Protein AF-A0A5N7BZC7-F1 (afdb_monomer_lite)

Structure (mmCIF, N/CA/C/O backbone):
data_AF-A0A5N7BZC7-F1
#
_entry.id   AF-A0A5N7BZC7-F1
#
loop_
_atom_site.group_PDB
_atom_site.id
_atom_site.type_symbol
_atom_site.label_atom_id
_atom_site.label_alt_id
_atom_site.label_comp_id
_atom_site.label_asym_id
_atom_site.label_entity_id
_atom_site.label_seq_id
_atom_site.pdbx_PDB_ins_code
_atom_site.Cartn_x
_atom_site.Cartn_y
_atom_site.Cartn_z
_atom_site.occupancy
_atom_site.B_iso_or_equiv
_atom_site.auth_seq_id
_atom_site.auth_comp_id
_atom_site.auth_asym_id
_atom_site.auth_atom_id
_atom_site.pdbx_PDB_model_num
ATOM 1 N N . MET A 1 1 ? -11.937 27.017 -5.210 1.00 30.53 1 MET A N 1
ATOM 2 C CA . MET A 1 1 ? -13.088 27.284 -4.321 1.00 30.53 1 MET A CA 1
ATOM 3 C C . MET A 1 1 ? -14.360 26.983 -5.106 1.00 30.53 1 MET A C 1
ATOM 5 O O . MET A 1 1 ? -14.677 27.743 -6.006 1.00 30.53 1 MET A O 1
ATOM 9 N N . THR A 1 2 ? -14.991 25.826 -4.881 1.00 17.77 2 THR A N 1
ATOM 10 C CA . THR A 1 2 ? -16.377 25.460 -5.257 1.00 17.77 2 THR A CA 1
ATOM 11 C C . THR A 1 2 ? -16.728 24.164 -4.512 1.00 17.77 2 THR A C 1
ATOM 13 O O . THR A 1 2 ? -15.849 23.365 -4.193 1.00 17.77 2 THR A O 1
ATOM 16 N N . THR A 1 3 ? -18.004 24.077 -4.163 1.00 19.64 3 THR A N 1
ATOM 17 C CA . THR A 1 3 ? -18.679 23.355 -3.080 1.00 19.64 3 THR A CA 1
ATOM 18 C C . THR A 1 3 ? -19.003 21.886 -3.404 1.00 19.64 3 THR A C 1
ATOM 20 O O . THR A 1 3 ? -18.883 21.448 -4.544 1.00 19.64 3 THR A O 1
ATOM 23 N N . MET A 1 4 ? -19.408 21.139 -2.367 1.00 23.67 4 MET A N 1
ATOM 24 C CA . MET A 1 4 ? -19.833 19.731 -2.369 1.00 23.67 4 MET A CA 1
ATOM 25 C C . MET A 1 4 ? -20.857 19.362 -3.454 1.00 23.67 4 MET A C 1
ATOM 27 O O . MET A 1 4 ? -21.767 20.138 -3.734 1.00 23.67 4 MET A O 1
ATOM 31 N N . VAL A 1 5 ? -20.779 18.118 -3.942 1.00 20.80 5 VAL A N 1
ATOM 32 C CA . VAL A 1 5 ? -21.917 17.408 -4.544 1.00 20.80 5 VAL A CA 1
ATOM 33 C C . VAL A 1 5 ? -22.108 16.094 -3.795 1.00 20.80 5 VAL A C 1
ATOM 35 O O . VAL A 1 5 ? -21.284 15.181 -3.857 1.00 20.80 5 VAL A O 1
ATOM 38 N N . GLU A 1 6 ? -23.206 16.047 -3.054 1.00 27.16 6 GLU A N 1
ATOM 39 C CA . GLU A 1 6 ? -23.851 14.841 -2.560 1.00 27.16 6 GLU A CA 1
ATOM 40 C C . GLU A 1 6 ? -24.383 14.089 -3.792 1.00 27.16 6 GLU A C 1
ATOM 42 O O . GLU A 1 6 ? -25.266 14.587 -4.486 1.00 27.16 6 GLU A O 1
ATOM 47 N N . SER A 1 7 ? -23.803 12.938 -4.147 1.00 26.44 7 SER A N 1
ATOM 48 C CA . SER A 1 7 ? -24.365 12.102 -5.213 1.00 26.44 7 SER A CA 1
ATOM 49 C C . SER A 1 7 ? -25.261 11.043 -4.584 1.00 26.44 7 SER A C 1
ATOM 51 O O . SER A 1 7 ? -24.768 10.053 -4.042 1.00 26.44 7 SER A O 1
ATOM 53 N N . GLU A 1 8 ? -26.554 11.346 -4.625 1.00 23.47 8 GLU A N 1
ATOM 54 C CA . GLU A 1 8 ? -27.724 10.470 -4.634 1.00 23.47 8 GLU A CA 1
ATOM 55 C C . GLU A 1 8 ? -27.508 9.001 -4.241 1.00 23.47 8 GLU A C 1
ATOM 57 O O . GLU A 1 8 ? -26.792 8.225 -4.880 1.00 23.47 8 GLU A O 1
ATOM 62 N N . VAL A 1 9 ? -28.255 8.607 -3.208 1.00 29.66 9 VAL A N 1
ATOM 63 C CA . VAL A 1 9 ? -28.619 7.225 -2.903 1.00 29.66 9 VAL A CA 1
ATOM 64 C C . VAL A 1 9 ? -29.159 6.585 -4.181 1.00 29.66 9 VAL A C 1
ATOM 66 O O . VAL A 1 9 ? -30.304 6.814 -4.567 1.00 29.66 9 VAL A O 1
ATOM 69 N N . LEU A 1 10 ? -28.329 5.778 -4.844 1.00 28.28 10 LEU A N 1
ATOM 70 C CA . LEU A 1 10 ? -28.773 4.915 -5.929 1.00 28.28 10 LEU A CA 1
ATOM 71 C C . LEU A 1 10 ? -29.717 3.879 -5.322 1.00 28.28 10 LEU A C 1
ATOM 73 O O . LEU A 1 10 ? -29.316 2.927 -4.648 1.00 28.28 10 LEU A O 1
ATOM 77 N N . THR A 1 11 ? -30.995 4.165 -5.522 1.00 27.17 11 THR A N 1
ATOM 78 C CA . THR A 1 11 ? -32.140 3.346 -5.182 1.00 27.17 11 THR A CA 1
ATOM 79 C C . THR A 1 11 ? -31.997 1.946 -5.781 1.00 27.17 11 THR A C 1
ATOM 81 O O . THR A 1 11 ? -31.426 1.719 -6.846 1.00 27.17 11 THR A O 1
ATOM 84 N N . SER A 1 12 ? -32.481 0.993 -4.995 1.00 39.34 12 SER A N 1
ATOM 85 C CA . SER A 1 12 ? -32.479 -0.459 -5.172 1.00 39.34 12 SER A CA 1
ATOM 86 C C . SER A 1 12 ? -32.689 -0.995 -6.599 1.00 39.34 12 SER A C 1
ATOM 88 O O . SER A 1 12 ? -33.591 -0.521 -7.287 1.00 39.34 12 SER A O 1
ATOM 90 N N . LEU A 1 13 ? -31.976 -2.097 -6.924 1.00 28.52 13 LEU A N 1
ATOM 91 C CA . LEU A 1 13 ? -32.433 -3.398 -7.504 1.00 28.52 13 LEU A CA 1
ATOM 92 C C . LEU A 1 13 ? -31.409 -4.000 -8.511 1.00 28.52 13 LEU A C 1
ATOM 94 O O . LEU A 1 13 ? -30.632 -3.246 -9.093 1.00 28.52 13 LEU A O 1
ATOM 98 N N . PRO A 1 14 ? -31.414 -5.322 -8.829 1.00 32.00 14 PRO A N 1
ATOM 99 C CA . PRO A 1 14 ? -32.006 -6.479 -8.152 1.00 32.00 14 PRO A CA 1
ATOM 100 C C . PRO A 1 14 ? -30.949 -7.491 -7.645 1.00 32.00 14 PRO A C 1
ATOM 102 O O . PRO A 1 14 ? -29.885 -7.693 -8.235 1.00 32.00 14 PRO A O 1
ATOM 105 N N . THR A 1 15 ? -31.287 -8.193 -6.564 1.00 39.09 15 THR A N 1
ATOM 106 C CA . THR A 1 15 ? -30.510 -9.293 -5.978 1.00 39.09 15 THR A CA 1
ATOM 107 C C . THR A 1 15 ? -30.490 -10.499 -6.922 1.00 39.09 15 THR A C 1
ATOM 109 O O . THR A 1 15 ? -31.407 -11.317 -6.913 1.00 39.09 15 THR A O 1
ATOM 112 N N . LYS A 1 16 ? -29.440 -10.657 -7.736 1.00 35.09 16 LYS A N 1
ATOM 113 C CA . LYS A 1 16 ? -29.107 -11.984 -8.272 1.00 35.09 16 LYS A CA 1
ATOM 114 C C . LYS A 1 16 ? -28.361 -12.748 -7.184 1.00 35.09 16 LYS A C 1
ATOM 116 O O . LYS A 1 16 ? -27.285 -12.326 -6.765 1.00 35.09 16 LYS A O 1
ATOM 121 N N . GLN A 1 17 ? -28.977 -13.831 -6.712 1.00 33.56 17 GLN A N 1
ATOM 122 C CA . GLN A 1 17 ? -28.396 -14.784 -5.767 1.00 33.56 17 GLN A CA 1
ATOM 123 C C . GLN A 1 17 ? -26.959 -15.124 -6.186 1.00 33.56 17 GLN A C 1
ATOM 125 O O . GLN A 1 17 ? -26.721 -15.585 -7.303 1.00 33.56 17 GLN A O 1
ATOM 130 N N . GLN A 1 18 ? -26.003 -14.855 -5.295 1.00 37.53 18 GLN A N 1
ATOM 131 C CA . GLN A 1 18 ? -24.636 -15.340 -5.447 1.00 37.53 18 GLN A CA 1
ATOM 132 C C . GLN A 1 18 ? -24.653 -16.872 -5.303 1.00 37.53 18 GLN A C 1
ATOM 134 O O . GLN A 1 18 ? -25.291 -17.370 -4.374 1.00 37.53 18 GLN A O 1
ATOM 139 N N . PRO A 1 19 ? -23.998 -17.637 -6.193 1.00 37.38 19 PRO A N 1
ATOM 140 C CA . PRO A 1 19 ? -23.902 -19.082 -6.033 1.00 37.38 19 PRO A CA 1
ATOM 141 C C . PRO A 1 19 ? -23.129 -19.425 -4.750 1.00 37.38 19 PRO A C 1
ATOM 143 O O . PRO A 1 19 ? -22.147 -18.763 -4.416 1.00 37.38 19 PRO A O 1
ATOM 146 N N . ASN A 1 20 ? -23.608 -20.454 -4.044 1.00 41.44 20 ASN A N 1
ATOM 147 C CA . ASN A 1 20 ? -23.087 -20.957 -2.770 1.00 41.44 20 ASN A CA 1
ATOM 148 C C . ASN A 1 20 ? -21.547 -21.013 -2.739 1.00 41.44 20 ASN A C 1
ATOM 150 O O . ASN A 1 20 ? -20.925 -21.744 -3.511 1.00 41.44 20 ASN A O 1
ATOM 154 N N . LEU A 1 21 ? -20.950 -20.245 -1.824 1.00 40.06 21 LEU A N 1
ATOM 155 C CA . LEU A 1 21 ? -19.507 -20.188 -1.588 1.00 40.06 21 LEU A CA 1
ATOM 156 C C . LEU A 1 21 ? -19.026 -21.471 -0.869 1.00 40.06 21 LEU A C 1
ATOM 158 O O . LEU A 1 21 ? -19.678 -21.901 0.087 1.00 40.06 21 LEU A O 1
ATOM 162 N N . PRO A 1 22 ? -17.896 -22.084 -1.273 1.00 37.09 22 PRO A N 1
ATOM 163 C CA . PRO A 1 22 ? -17.256 -23.163 -0.517 1.00 37.09 22 PRO A CA 1
ATOM 164 C C . PRO A 1 22 ? -16.792 -22.678 0.865 1.00 37.09 22 PRO A C 1
ATOM 166 O O . PRO A 1 22 ? -16.311 -21.554 0.994 1.00 37.09 22 PRO A O 1
ATOM 169 N N . LYS A 1 23 ? -16.905 -23.533 1.889 1.00 42.91 23 LYS A N 1
ATOM 170 C CA . LYS A 1 23 ? -16.640 -23.185 3.299 1.00 42.91 23 LYS A CA 1
ATOM 171 C C . LYS A 1 23 ? -15.163 -22.914 3.641 1.00 42.91 23 LYS A C 1
ATOM 173 O O . LYS A 1 23 ? -14.907 -22.325 4.685 1.00 42.91 23 LYS A O 1
ATOM 178 N N . ASP A 1 24 ? -14.222 -23.260 2.760 1.00 39.53 24 ASP A N 1
ATOM 179 C CA . ASP A 1 24 ? -12.797 -23.372 3.120 1.00 39.53 24 ASP A CA 1
ATOM 180 C C . ASP A 1 24 ? -11.883 -22.270 2.532 1.00 39.53 24 ASP A C 1
ATOM 182 O O . ASP A 1 24 ? -10.661 -22.397 2.562 1.00 39.53 24 ASP A O 1
ATOM 186 N N . ASP A 1 25 ? -12.435 -21.161 2.019 1.00 40.84 25 ASP A N 1
ATOM 187 C CA . ASP A 1 25 ? -11.648 -19.996 1.558 1.00 40.84 25 ASP A CA 1
ATOM 188 C C . ASP A 1 25 ? -12.235 -18.671 2.080 1.00 40.84 25 ASP A C 1
ATOM 190 O O . ASP A 1 25 ? -12.900 -17.915 1.367 1.00 40.84 25 ASP A O 1
ATOM 194 N N . ILE A 1 26 ? -11.993 -18.392 3.366 1.00 43.25 26 ILE A N 1
ATOM 195 C CA . ILE A 1 26 ? -12.501 -17.204 4.078 1.00 43.25 26 ILE A CA 1
ATOM 196 C C . ILE A 1 26 ? -11.779 -15.892 3.714 1.00 43.25 26 ILE A C 1
ATOM 198 O O . ILE A 1 26 ? -12.207 -14.816 4.132 1.00 43.25 26 ILE A O 1
ATOM 202 N N . TYR A 1 27 ? -10.719 -15.939 2.895 1.00 38.41 27 TYR A N 1
ATOM 203 C CA . TYR A 1 27 ? -9.961 -14.740 2.509 1.00 38.41 27 TYR A CA 1
ATOM 204 C C . TYR A 1 27 ? -10.369 -14.149 1.159 1.00 38.41 27 TYR A C 1
ATOM 206 O O . TYR A 1 27 ? -9.940 -13.041 0.833 1.00 38.41 27 TYR A O 1
ATOM 214 N N . GLY A 1 28 ? -11.309 -14.793 0.463 1.00 34.72 28 GLY A N 1
ATOM 215 C CA . GLY A 1 28 ? -12.055 -14.210 -0.642 1.00 34.72 28 GLY A CA 1
ATOM 216 C C . GLY A 1 28 ? -11.259 -14.179 -1.938 1.00 34.72 28 GLY A C 1
ATOM 217 O O . GLY A 1 28 ? -10.486 -13.258 -2.199 1.00 34.72 28 GLY A O 1
ATOM 218 N N . LYS A 1 29 ? -11.543 -15.128 -2.833 1.00 35.53 29 LYS A N 1
ATOM 219 C CA . LYS A 1 29 ? -11.294 -14.914 -4.259 1.00 35.53 29 LYS A CA 1
ATOM 220 C C . LYS A 1 29 ? -12.119 -13.711 -4.711 1.00 35.53 29 LYS A C 1
ATOM 222 O O . LYS A 1 29 ? -13.310 -13.820 -4.986 1.00 35.53 29 LYS A O 1
ATOM 227 N N . TYR A 1 30 ? -11.474 -12.554 -4.819 1.00 35.25 30 TYR A N 1
ATOM 228 C CA . TYR A 1 30 ? -11.962 -11.490 -5.681 1.00 35.25 30 TYR A CA 1
ATOM 229 C C . TYR A 1 30 ? -11.970 -12.045 -7.115 1.00 35.25 30 TYR A C 1
ATOM 231 O O . TYR A 1 30 ? -10.933 -12.477 -7.629 1.00 35.25 30 TYR A O 1
ATOM 239 N N . TYR A 1 31 ? -13.146 -12.099 -7.741 1.00 35.34 31 TYR A N 1
ATOM 240 C CA . TYR A 1 31 ? -13.310 -12.456 -9.149 1.00 35.34 31 TYR A CA 1
ATOM 241 C C . TYR A 1 31 ? -13.370 -11.158 -9.967 1.00 35.34 31 TYR A C 1
ATOM 243 O O . TYR A 1 31 ? -14.460 -10.606 -10.132 1.00 35.34 31 TYR A O 1
ATOM 251 N N . PRO A 1 32 ? -12.245 -10.617 -10.474 1.00 42.34 32 PRO A N 1
ATOM 252 C CA . PRO A 1 32 ? -12.329 -9.561 -11.461 1.00 42.34 32 PRO A CA 1
ATOM 253 C C . PRO A 1 32 ? -12.863 -10.164 -12.753 1.00 42.34 32 PRO A C 1
ATOM 255 O O . PRO A 1 32 ? -12.312 -11.098 -13.334 1.00 42.34 32 PRO A O 1
ATOM 258 N N . THR A 1 33 ? -13.965 -9.600 -13.193 1.00 42.62 33 THR A N 1
ATOM 259 C CA . T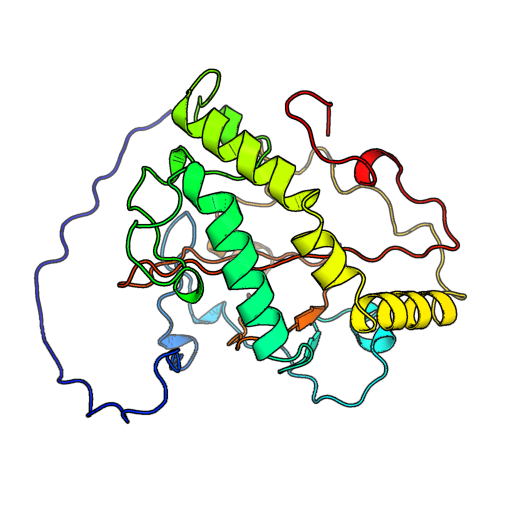HR A 1 33 ? -14.466 -9.718 -14.546 1.00 42.62 33 THR A CA 1
ATOM 260 C C . THR A 1 33 ? -13.493 -9.010 -15.518 1.00 42.62 33 THR A C 1
ATOM 262 O O . THR A 1 33 ? -12.624 -8.236 -15.101 1.00 42.62 33 THR A O 1
ATOM 265 N N . HIS A 1 34 ? -13.600 -9.304 -16.821 1.00 51.44 34 HIS A N 1
ATOM 266 C CA . HIS A 1 34 ? -12.886 -8.621 -17.920 1.00 51.44 34 HIS A CA 1
ATOM 267 C C . HIS A 1 34 ? -12.795 -7.091 -17.682 1.00 51.44 34 HIS A C 1
ATOM 269 O O . HIS A 1 34 ? -13.759 -6.564 -17.139 1.00 51.44 34 HIS A O 1
ATOM 275 N N . P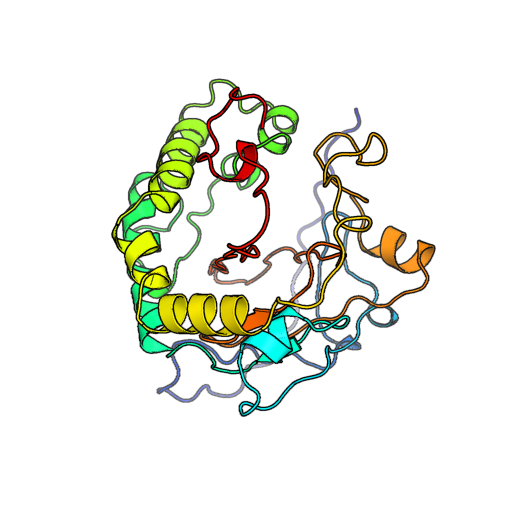RO A 1 35 ? -11.743 -6.343 -18.093 1.00 52.84 35 PRO A N 1
ATOM 276 C CA . PRO A 1 35 ? -11.609 -4.897 -17.815 1.00 52.84 35 PRO A CA 1
ATOM 277 C C . PRO A 1 35 ? -12.882 -4.060 -18.047 1.00 52.84 35 PRO A C 1
ATOM 279 O O . PRO A 1 35 ? -13.227 -3.211 -17.235 1.00 52.84 35 PRO A O 1
ATOM 282 N N . LYS A 1 36 ? -13.658 -4.399 -19.088 1.00 54.97 36 LYS A N 1
ATOM 283 C CA . LYS A 1 36 ? -15.001 -3.850 -19.404 1.00 54.97 36 LYS A CA 1
ATOM 284 C C . LYS A 1 36 ? -16.056 -3.951 -18.296 1.00 54.97 36 LYS A C 1
ATOM 286 O O . LYS A 1 36 ? -17.029 -3.212 -18.297 1.00 54.97 36 LYS A O 1
ATOM 291 N N . ASN A 1 37 ? -15.869 -4.870 -17.368 1.00 57.75 37 ASN A N 1
ATOM 292 C CA . ASN A 1 37 ? -16.795 -5.205 -16.300 1.00 57.75 37 ASN A CA 1
ATOM 293 C C . ASN A 1 37 ? -16.240 -4.789 -14.922 1.00 57.75 37 ASN A C 1
ATOM 295 O O . ASN A 1 37 ? -16.894 -5.033 -13.904 1.00 57.75 37 ASN A O 1
ATOM 299 N N . GLN A 1 38 ? -15.039 -4.199 -14.875 1.00 62.75 38 GLN A N 1
ATOM 300 C CA . GLN A 1 38 ? -14.440 -3.689 -13.648 1.00 62.75 38 GLN A CA 1
ATOM 301 C C . GLN A 1 38 ? -15.006 -2.303 -13.335 1.00 62.75 38 GLN A C 1
ATOM 303 O O . GLN A 1 38 ? -15.067 -1.424 -14.189 1.00 62.75 38 GLN A O 1
ATOM 308 N N . ARG A 1 39 ? -15.411 -2.094 -12.080 1.00 71.12 39 ARG A N 1
ATOM 309 C CA . ARG A 1 39 ? -15.906 -0.803 -11.582 1.00 71.12 39 ARG A CA 1
ATOM 310 C C . ARG A 1 39 ? -14.771 -0.045 -10.900 1.00 71.12 39 ARG A C 1
ATOM 312 O O . ARG A 1 39 ? -14.789 0.141 -9.685 1.00 71.12 39 ARG A O 1
ATOM 319 N N . LEU A 1 40 ? -13.746 0.311 -11.670 1.00 76.25 40 LEU A N 1
ATOM 320 C CA . LEU A 1 40 ? -12.624 1.099 -11.164 1.00 76.25 40 LEU A CA 1
ATOM 321 C C . LEU A 1 40 ? -13.022 2.573 -11.105 1.00 76.25 40 LEU A C 1
ATOM 323 O O . LEU A 1 40 ? -13.685 3.088 -12.005 1.00 76.25 40 LEU A O 1
ATOM 327 N N . VAL A 1 41 ? -12.625 3.246 -10.029 1.00 74.94 41 VAL A N 1
ATOM 328 C CA . VAL A 1 41 ? -13.000 4.636 -9.758 1.00 74.94 41 VAL A CA 1
ATOM 329 C C . VAL A 1 41 ? -11.752 5.411 -9.345 1.00 74.94 41 VAL A C 1
ATOM 331 O O . VAL A 1 41 ? -11.028 4.993 -8.437 1.00 74.94 41 VAL A O 1
ATOM 334 N N . SER A 1 42 ? -11.510 6.535 -10.015 1.00 73.81 42 SER A N 1
ATOM 335 C CA . SER A 1 42 ? -10.476 7.515 -9.691 1.00 73.81 42 SER A CA 1
ATOM 336 C C . SER A 1 42 ? -11.012 8.571 -8.715 1.00 73.81 42 SER A C 1
ATOM 338 O O . SER A 1 42 ? -12.119 8.473 -8.168 1.00 73.81 42 SER A O 1
ATOM 340 N N . ASN A 1 43 ? -10.235 9.626 -8.480 1.00 68.38 43 ASN A N 1
ATOM 341 C CA . ASN A 1 43 ? -10.725 10.762 -7.712 1.00 68.38 43 ASN A CA 1
ATOM 342 C C . ASN A 1 43 ? -11.907 11.480 -8.377 1.00 68.38 43 ASN A C 1
ATOM 344 O O . ASN A 1 43 ? -12.794 11.913 -7.642 1.00 68.38 43 ASN A O 1
ATOM 348 N N . PHE A 1 44 ? -11.977 11.473 -9.711 1.00 68.50 44 PHE A N 1
ATOM 349 C CA . PHE A 1 44 ? -12.925 12.251 -10.519 1.00 68.50 44 PHE A CA 1
ATOM 350 C C . PHE A 1 44 ? -14.050 11.421 -11.144 1.00 68.50 44 PHE A C 1
ATOM 352 O O . PHE A 1 44 ? -14.933 11.977 -11.786 1.00 68.50 44 PHE A O 1
ATOM 359 N N . GLY A 1 45 ? -14.073 10.106 -10.917 1.00 69.06 45 GLY A N 1
ATOM 360 C CA . GLY A 1 45 ? -15.185 9.261 -11.345 1.00 69.06 45 GLY A CA 1
ATOM 361 C C . GLY A 1 45 ? -14.750 7.884 -11.834 1.00 69.06 45 GLY A C 1
ATOM 362 O O . GLY A 1 45 ? -13.618 7.463 -11.585 1.00 69.06 45 GLY A O 1
ATOM 363 N N . PRO A 1 46 ? -15.659 7.136 -12.477 1.00 76.00 46 PRO A N 1
ATOM 364 C CA . PRO A 1 46 ? -15.340 5.852 -13.087 1.00 76.00 46 PRO A CA 1
ATOM 365 C C . PRO A 1 46 ? -14.231 5.978 -14.138 1.00 76.00 46 PRO A C 1
ATOM 367 O O . PRO A 1 46 ? -14.175 6.955 -14.881 1.00 76.00 46 PRO A O 1
ATOM 370 N N . THR A 1 47 ? -13.362 4.974 -14.233 1.00 77.62 47 THR A N 1
ATOM 371 C CA . THR A 1 47 ? -12.383 4.895 -15.327 1.00 77.62 47 THR A CA 1
ATOM 372 C C . THR A 1 47 ? -13.047 4.469 -16.636 1.00 77.62 47 THR A C 1
ATOM 374 O O . THR A 1 47 ? -14.046 3.751 -16.611 1.00 77.62 47 THR A O 1
ATOM 377 N N . ILE A 1 48 ? -12.431 4.791 -17.776 1.00 80.69 48 ILE A N 1
ATOM 378 C CA . ILE A 1 48 ? -12.867 4.312 -19.095 1.00 80.69 48 ILE A CA 1
ATOM 379 C C . ILE A 1 48 ? -12.283 2.911 -19.350 1.00 80.69 48 ILE A C 1
ATOM 381 O O . ILE A 1 48 ? -11.056 2.783 -19.404 1.00 80.69 48 ILE A O 1
ATOM 385 N N . PRO A 1 49 ? -13.097 1.853 -19.534 1.00 79.75 49 PRO A N 1
ATOM 386 C CA . PRO A 1 49 ? -12.576 0.494 -19.678 1.00 79.75 49 PRO A CA 1
ATOM 387 C C . PRO A 1 49 ? -11.639 0.284 -20.871 1.00 79.75 49 PRO A C 1
ATOM 389 O O . PRO A 1 49 ? -10.723 -0.531 -20.806 1.00 79.75 49 PRO A O 1
ATOM 392 N N . GLU A 1 50 ? -11.827 1.032 -21.957 1.00 82.38 50 GLU A N 1
ATOM 393 C CA . GLU A 1 50 ? -10.978 0.990 -23.153 1.00 82.38 50 GLU A CA 1
ATOM 394 C C . GLU A 1 50 ? -9.553 1.491 -22.873 1.00 82.38 50 GLU A C 1
ATOM 396 O O . GLU A 1 50 ? -8.605 1.087 -23.555 1.00 82.38 50 GLU A O 1
ATOM 401 N N . GLN A 1 51 ? -9.394 2.327 -21.842 1.00 80.81 51 GLN A N 1
ATOM 402 C CA . GLN A 1 51 ? -8.105 2.807 -21.354 1.00 80.81 51 GLN A CA 1
ATOM 403 C C . GLN A 1 51 ? -7.461 1.862 -20.340 1.00 80.81 51 GLN A C 1
ATOM 405 O O . GLN A 1 51 ? -6.414 2.197 -19.796 1.00 80.81 51 GLN A O 1
ATOM 410 N N . VAL A 1 52 ? -8.052 0.695 -20.080 1.00 81.44 52 VAL A N 1
ATOM 411 C CA . VAL A 1 52 ? -7.515 -0.295 -19.147 1.00 81.44 52 VAL A CA 1
ATOM 412 C C . VAL A 1 52 ? -6.998 -1.509 -19.917 1.00 81.44 52 VAL A C 1
ATOM 414 O O . VAL A 1 52 ? -7.664 -2.060 -20.796 1.00 81.44 52 VAL A O 1
ATOM 417 N N . GLY A 1 53 ? -5.778 -1.920 -19.595 1.00 77.00 53 GLY A N 1
ATOM 418 C CA . GLY A 1 53 ? -5.131 -3.137 -20.072 1.00 77.00 53 GLY A CA 1
ATOM 419 C C . GLY A 1 53 ? -4.679 -4.018 -18.910 1.00 77.00 53 GLY A C 1
ATOM 420 O O . GLY A 1 53 ? -4.824 -3.658 -17.742 1.00 77.00 53 GLY A O 1
ATOM 421 N N . LEU A 1 54 ? -4.117 -5.178 -19.233 1.00 73.31 54 LEU A N 1
ATOM 422 C CA . LEU A 1 54 ? -3.484 -6.065 -18.260 1.00 73.31 54 LEU A CA 1
ATOM 423 C C . LEU A 1 54 ? -1.962 -5.966 -18.419 1.00 73.31 54 LEU A C 1
ATOM 425 O O . LEU A 1 54 ? -1.498 -5.872 -19.557 1.00 73.31 54 LEU A O 1
ATOM 429 N N . PRO A 1 55 ? -1.186 -5.965 -17.323 1.00 71.12 55 PRO A N 1
ATOM 430 C CA . PRO A 1 55 ? 0.263 -6.027 -17.412 1.00 71.12 55 PRO A CA 1
ATOM 431 C C . PRO A 1 55 ? 0.710 -7.393 -17.937 1.00 71.12 55 PRO A C 1
ATOM 433 O O . PRO A 1 55 ? 0.013 -8.401 -17.772 1.00 71.12 55 PRO A O 1
ATOM 436 N N . THR A 1 56 ? 1.902 -7.425 -18.525 1.00 66.12 56 THR A N 1
ATOM 437 C CA . THR A 1 56 ? 2.595 -8.677 -18.823 1.00 66.12 56 THR A CA 1
ATOM 438 C C . THR A 1 56 ? 2.840 -9.413 -17.506 1.00 66.12 56 THR A C 1
ATOM 440 O O . THR A 1 56 ? 3.337 -8.838 -16.536 1.00 66.12 56 THR A O 1
ATOM 443 N N . THR A 1 57 ? 2.419 -10.673 -17.443 1.00 63.28 57 THR A N 1
ATOM 444 C CA . THR A 1 57 ? 2.692 -11.536 -16.290 1.00 63.28 57 THR A CA 1
ATOM 445 C C . THR A 1 57 ? 3.988 -12.271 -16.560 1.00 63.28 57 THR A C 1
ATOM 447 O O . THR A 1 57 ? 4.107 -12.940 -17.584 1.00 63.28 57 THR A O 1
ATOM 450 N N . ASP A 1 58 ? 4.950 -12.143 -15.651 1.00 61.19 58 ASP A N 1
ATOM 451 C CA . ASP A 1 58 ? 6.151 -12.963 -15.703 1.00 61.19 58 ASP A CA 1
ATOM 452 C C . ASP A 1 58 ? 5.983 -14.142 -14.757 1.00 61.19 58 ASP A C 1
ATOM 454 O O . ASP A 1 58 ? 5.635 -13.998 -13.580 1.00 61.19 58 ASP A O 1
ATOM 458 N N . PHE A 1 59 ? 6.212 -15.336 -15.292 1.00 54.28 59 PHE A N 1
ATOM 459 C CA . PHE A 1 59 ? 6.222 -16.549 -14.496 1.00 54.28 59 PHE A CA 1
ATOM 460 C C . PHE A 1 59 ? 7.510 -16.600 -13.669 1.00 54.28 59 PHE A C 1
ATOM 462 O O . PHE A 1 59 ? 8.582 -16.209 -14.134 1.00 54.28 59 PHE A O 1
ATOM 469 N N . GLN A 1 60 ? 7.384 -17.064 -12.423 1.00 57.06 60 GLN A N 1
ATOM 470 C CA . GLN A 1 60 ? 8.504 -17.254 -11.502 1.00 57.06 60 GLN A CA 1
ATOM 471 C C . GLN A 1 60 ? 9.641 -18.032 -12.191 1.00 57.06 60 GLN A C 1
ATOM 473 O O . GLN A 1 60 ? 9.385 -19.039 -12.849 1.00 57.06 60 GLN A O 1
ATOM 478 N N . GLY A 1 61 ? 10.892 -17.588 -12.027 1.00 57.44 61 GLY A N 1
ATOM 479 C CA . GLY A 1 61 ? 12.062 -18.331 -12.520 1.00 57.44 61 GLY A CA 1
ATOM 480 C C . GLY A 1 61 ? 13.245 -17.488 -12.996 1.00 57.44 61 GLY A C 1
ATOM 481 O O . GLY A 1 61 ? 14.353 -18.009 -13.092 1.00 57.44 61 GLY A O 1
ATOM 482 N N . HIS A 1 62 ? 13.062 -16.191 -13.260 1.00 60.25 62 HIS A N 1
ATOM 483 C CA . HIS A 1 62 ? 14.195 -15.293 -13.502 1.00 60.25 62 HIS A CA 1
ATOM 484 C C . HIS A 1 62 ? 14.821 -14.815 -12.179 1.00 60.25 62 HIS A C 1
ATOM 486 O O . HIS A 1 62 ? 14.081 -14.635 -11.207 1.00 60.25 62 HIS A O 1
ATOM 492 N N . PRO A 1 63 ? 16.148 -14.565 -12.140 1.00 65.88 63 PRO A N 1
ATOM 493 C CA . PRO A 1 63 ? 16.801 -13.883 -11.020 1.00 65.88 63 PRO A CA 1
ATOM 494 C C . PRO A 1 63 ? 16.103 -12.562 -10.696 1.00 65.88 63 PRO A C 1
ATOM 496 O O . PRO A 1 63 ? 15.703 -11.841 -11.617 1.00 65.88 63 PRO A O 1
ATOM 499 N N . ILE A 1 64 ? 15.984 -12.210 -9.414 1.00 64.56 64 ILE A N 1
ATOM 500 C CA . ILE A 1 64 ? 15.133 -11.100 -8.977 1.00 64.56 64 ILE A CA 1
ATOM 501 C C . ILE A 1 64 ? 15.596 -9.759 -9.562 1.00 64.56 64 ILE A C 1
ATOM 503 O O . ILE A 1 64 ? 14.788 -8.919 -9.965 1.00 64.56 64 ILE A O 1
ATOM 507 N N . GLY A 1 65 ? 16.915 -9.608 -9.725 1.00 61.59 65 GLY A N 1
ATOM 508 C CA . GLY A 1 65 ? 17.531 -8.421 -10.314 1.00 61.59 65 GLY A CA 1
ATOM 509 C C . GLY A 1 65 ? 17.125 -8.168 -11.769 1.00 61.59 65 GLY A C 1
ATOM 510 O O . GLY A 1 65 ? 17.138 -7.022 -12.215 1.00 61.59 65 GLY A O 1
ATOM 511 N N . ASN A 1 66 ? 16.701 -9.197 -12.512 1.00 65.00 66 ASN A N 1
ATOM 512 C CA . ASN A 1 66 ? 16.171 -9.005 -13.863 1.00 65.00 66 ASN A CA 1
ATOM 513 C C . ASN A 1 66 ? 14.792 -8.337 -13.850 1.00 65.00 66 ASN A C 1
ATOM 515 O O . ASN A 1 66 ? 14.449 -7.671 -14.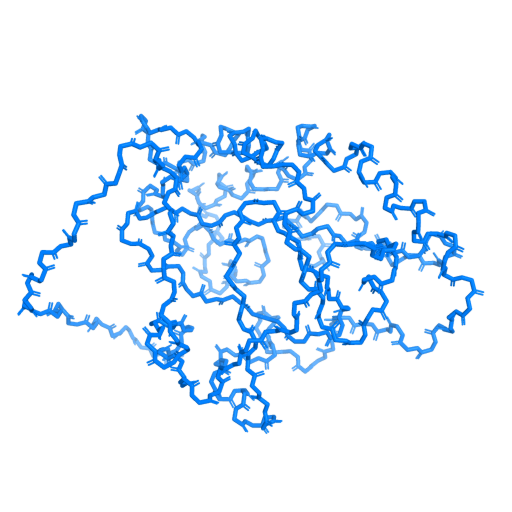831 1.00 65.00 66 ASN A O 1
ATOM 519 N N . TYR A 1 67 ? 14.022 -8.464 -12.758 1.00 65.44 67 TYR A N 1
ATOM 520 C CA . TYR A 1 67 ? 12.730 -7.792 -12.660 1.00 65.44 67 TYR A CA 1
ATOM 521 C C . TYR A 1 67 ? 12.862 -6.300 -12.368 1.00 65.44 67 TYR A C 1
ATOM 523 O O . TYR A 1 67 ? 12.212 -5.492 -13.026 1.00 65.44 67 TYR A O 1
ATOM 531 N N . ALA A 1 68 ? 13.757 -5.925 -11.454 1.00 60.69 68 ALA A N 1
ATOM 532 C CA . ALA A 1 68 ? 13.977 -4.529 -11.069 1.00 60.69 68 ALA A CA 1
ATOM 533 C C . ALA A 1 68 ? 14.541 -3.651 -12.205 1.00 60.69 68 ALA A C 1
ATOM 535 O O . ALA A 1 68 ? 14.342 -2.439 -12.214 1.00 60.69 68 ALA A O 1
ATOM 536 N N . ARG A 1 69 ? 15.235 -4.256 -13.179 1.00 60.66 69 ARG A N 1
ATOM 537 C CA . ARG A 1 69 ? 15.826 -3.561 -14.338 1.00 60.66 69 ARG A CA 1
ATOM 538 C C . ARG A 1 69 ? 14.895 -3.448 -15.544 1.00 60.66 69 ARG A C 1
ATOM 540 O O . ARG A 1 69 ? 15.295 -2.925 -16.584 1.00 60.66 69 ARG A O 1
ATOM 547 N N . ALA A 1 70 ? 13.685 -3.984 -15.452 1.00 61.72 70 ALA A N 1
ATOM 548 C CA . ALA A 1 70 ? 12.769 -3.998 -16.573 1.00 61.72 70 ALA A CA 1
ATOM 549 C C . ALA A 1 70 ? 12.259 -2.584 -16.903 1.00 61.72 70 ALA A C 1
ATOM 551 O O . ALA A 1 70 ? 11.868 -1.806 -16.030 1.00 61.72 70 ALA A O 1
ATOM 552 N N . VAL A 1 71 ? 12.254 -2.255 -18.196 1.00 64.25 71 VAL A N 1
ATOM 553 C CA . VAL A 1 71 ? 11.637 -1.016 -18.697 1.00 64.25 71 VAL A CA 1
ATOM 554 C C . VAL A 1 71 ? 10.113 -1.083 -18.540 1.00 64.25 71 VAL A C 1
ATOM 556 O O . VAL A 1 71 ? 9.472 -0.075 -18.245 1.00 64.25 71 VAL A O 1
ATOM 559 N N . GLU A 1 72 ? 9.544 -2.279 -18.683 1.00 69.00 72 GLU A N 1
ATOM 560 C CA . GLU A 1 72 ? 8.128 -2.567 -18.455 1.00 69.00 72 GLU A CA 1
ATOM 561 C C . GLU A 1 72 ? 7.876 -3.090 -17.035 1.00 69.00 72 GLU A C 1
ATOM 563 O O . GLU A 1 72 ? 8.771 -3.704 -16.449 1.00 69.00 72 GLU A O 1
ATOM 568 N N . PRO A 1 73 ? 6.673 -2.872 -16.468 1.00 71.56 73 PRO A N 1
ATOM 569 C CA . PRO A 1 73 ? 6.354 -3.398 -15.150 1.00 71.56 73 PRO A CA 1
ATOM 570 C C . PRO A 1 73 ? 6.350 -4.917 -15.196 1.00 71.56 73 PRO A C 1
ATOM 572 O O . PRO A 1 73 ? 5.728 -5.510 -16.079 1.00 71.56 73 PRO A O 1
ATOM 575 N N . ARG A 1 74 ? 6.995 -5.543 -14.215 1.00 76.31 74 ARG A N 1
ATOM 576 C CA . ARG A 1 74 ? 7.006 -7.000 -14.099 1.00 76.31 74 ARG A CA 1
ATOM 577 C C . ARG A 1 74 ? 6.237 -7.437 -12.879 1.00 76.31 74 ARG A C 1
ATOM 579 O O . ARG A 1 74 ? 6.560 -7.066 -11.752 1.00 76.31 74 ARG A O 1
ATOM 586 N N . TRP A 1 75 ? 5.202 -8.223 -13.124 1.00 80.94 75 TRP A N 1
ATOM 587 C CA . TRP A 1 75 ? 4.334 -8.737 -12.085 1.00 80.94 75 TRP A CA 1
ATOM 588 C C . TRP A 1 75 ? 4.672 -10.197 -11.799 1.00 80.94 75 TRP A C 1
ATOM 590 O O . TRP A 1 75 ? 4.401 -11.073 -12.620 1.00 80.94 75 TRP A O 1
ATOM 600 N N . VAL A 1 76 ? 5.249 -10.438 -10.622 1.00 82.62 76 VAL A N 1
ATOM 601 C CA . VAL A 1 76 ? 5.652 -11.761 -10.147 1.00 82.62 76 VAL A CA 1
ATOM 602 C C . VAL A 1 76 ? 4.613 -12.260 -9.150 1.00 82.62 76 VAL A C 1
ATOM 604 O O . VAL A 1 76 ? 4.439 -11.711 -8.059 1.00 82.62 76 VAL A O 1
ATOM 607 N N . LYS A 1 77 ? 3.892 -13.309 -9.541 1.00 84.06 77 LYS A N 1
ATOM 608 C CA . LYS A 1 77 ? 2.851 -13.920 -8.711 1.00 84.06 77 LYS A CA 1
ATOM 609 C C . LYS A 1 77 ? 3.475 -14.685 -7.546 1.00 84.06 77 LYS A C 1
ATOM 611 O O . LYS A 1 77 ? 4.430 -15.419 -7.769 1.00 84.06 77 LYS A O 1
ATOM 616 N N . GLY A 1 78 ? 2.936 -14.541 -6.334 1.00 84.56 78 GLY A N 1
ATOM 617 C CA . GLY A 1 78 ? 3.312 -15.338 -5.156 1.00 84.56 78 GLY A CA 1
ATOM 618 C C . GLY A 1 78 ? 4.806 -15.348 -4.810 1.00 84.56 78 GLY A C 1
ATOM 619 O O . GLY A 1 78 ? 5.304 -16.373 -4.350 1.00 84.56 78 GLY A O 1
ATOM 620 N N . LEU A 1 79 ? 5.528 -14.256 -5.083 1.00 84.81 79 LEU A N 1
ATOM 621 C CA . LEU A 1 79 ? 6.959 -14.141 -4.785 1.00 84.81 79 LEU A CA 1
ATOM 622 C C . LEU A 1 79 ? 7.229 -14.220 -3.278 1.00 84.81 79 LEU A C 1
ATOM 624 O O . LEU A 1 79 ? 8.185 -14.862 -2.850 1.00 84.81 79 LEU A O 1
ATOM 628 N N . LEU A 1 80 ? 6.381 -13.574 -2.477 1.00 86.56 80 LEU A N 1
ATOM 629 C CA . LEU A 1 80 ? 6.462 -13.625 -1.024 1.00 86.56 80 LEU A CA 1
ATOM 630 C C . LEU A 1 80 ? 5.548 -14.732 -0.481 1.00 86.56 80 LEU A C 1
ATOM 632 O O . LEU A 1 80 ? 4.398 -14.842 -0.921 1.00 86.56 80 LEU A O 1
ATOM 636 N N . PRO A 1 81 ? 5.996 -15.519 0.516 1.00 88.31 81 PRO A N 1
ATOM 637 C CA . PRO A 1 81 ? 5.147 -16.513 1.156 1.00 88.31 81 PRO A CA 1
ATOM 638 C C . PRO A 1 81 ? 3.884 -15.873 1.735 1.00 88.31 81 PRO A C 1
ATOM 640 O O . PRO A 1 81 ? 3.956 -14.939 2.536 1.00 88.31 81 PRO A O 1
ATOM 643 N N . LYS A 1 82 ? 2.716 -16.408 1.368 1.00 89.75 82 LYS A N 1
ATOM 644 C CA . LYS A 1 82 ? 1.410 -15.890 1.803 1.00 89.75 82 LYS A CA 1
ATOM 645 C C . LYS A 1 82 ? 1.330 -15.704 3.320 1.00 89.75 82 LYS A C 1
ATOM 647 O O . LYS A 1 82 ? 0.916 -14.647 3.785 1.00 89.75 82 LYS A O 1
ATOM 652 N N . GLU A 1 83 ? 1.767 -16.705 4.080 1.00 89.62 83 GLU A N 1
ATOM 653 C CA . GLU A 1 83 ? 1.725 -16.680 5.547 1.00 89.62 83 GLU A CA 1
ATOM 654 C C . GLU A 1 83 ? 2.612 -15.582 6.142 1.00 89.62 83 GLU A C 1
ATOM 656 O O . GLU A 1 83 ? 2.221 -14.923 7.105 1.00 89.62 83 GLU A O 1
ATOM 661 N N . LEU A 1 84 ? 3.772 -15.316 5.531 1.00 89.00 84 LEU A N 1
ATOM 662 C CA . LEU A 1 84 ? 4.658 -14.229 5.949 1.00 89.00 84 LEU A CA 1
ATOM 663 C C . LEU A 1 84 ? 3.981 -12.866 5.745 1.00 89.00 84 LEU A C 1
ATOM 665 O O . LEU A 1 84 ? 4.012 -12.013 6.633 1.00 89.00 84 LEU A O 1
ATOM 669 N N . VAL A 1 85 ? 3.309 -12.679 4.606 1.00 90.81 85 VAL A N 1
ATOM 670 C CA . VAL A 1 85 ? 2.576 -11.442 4.301 1.00 90.81 85 VAL A CA 1
ATOM 671 C C . VAL A 1 85 ? 1.369 -11.259 5.224 1.00 90.81 85 VAL A C 1
ATOM 673 O O . VAL A 1 85 ? 1.140 -10.158 5.725 1.00 90.81 85 VAL A O 1
ATOM 676 N N . LEU A 1 86 ? 0.604 -12.321 5.498 1.00 92.94 86 LEU A N 1
ATOM 677 C CA . LEU A 1 86 ? -0.534 -12.258 6.422 1.00 92.94 86 LEU A CA 1
ATOM 678 C C . LEU A 1 86 ? -0.095 -11.993 7.867 1.00 92.94 86 LEU A C 1
ATOM 680 O O . LEU A 1 86 ? -0.765 -11.237 8.574 1.00 92.94 86 LEU A O 1
ATOM 684 N N . LYS A 1 87 ? 1.047 -12.547 8.294 1.00 91.38 87 LYS A N 1
ATOM 685 C CA . LYS A 1 87 ? 1.660 -12.228 9.588 1.00 91.38 87 LYS A CA 1
ATOM 686 C C . LYS A 1 87 ? 2.027 -10.745 9.676 1.00 91.38 87 LYS A C 1
ATOM 688 O O . LYS A 1 87 ? 1.600 -10.083 10.618 1.00 91.38 87 LYS A O 1
ATOM 693 N N . CYS A 1 88 ? 2.734 -10.210 8.678 1.00 91.31 88 CYS A N 1
ATOM 694 C CA . CYS A 1 88 ? 3.078 -8.785 8.623 1.00 91.31 88 CYS A CA 1
ATOM 695 C C . CYS A 1 88 ? 1.824 -7.899 8.669 1.00 91.31 88 CYS A C 1
ATOM 697 O O . CYS A 1 88 ? 1.747 -6.960 9.458 1.00 91.31 88 CYS A O 1
ATOM 699 N N . ARG A 1 89 ? 0.787 -8.248 7.894 1.00 94.00 89 ARG A N 1
ATOM 700 C CA . ARG A 1 89 ? -0.500 -7.543 7.911 1.00 94.00 89 ARG A CA 1
ATOM 701 C C . ARG A 1 89 ? -1.136 -7.532 9.302 1.00 94.00 89 ARG A C 1
ATOM 703 O O . ARG A 1 89 ? -1.580 -6.477 9.742 1.00 94.00 89 ARG A O 1
ATOM 710 N N . ARG A 1 90 ? -1.164 -8.674 9.997 1.00 94.94 90 ARG A N 1
ATOM 711 C CA . ARG A 1 90 ? -1.682 -8.777 11.372 1.00 94.94 90 ARG A CA 1
ATOM 712 C C . ARG A 1 90 ? -0.917 -7.858 12.324 1.00 94.94 90 ARG A C 1
ATOM 714 O O . ARG A 1 90 ? -1.539 -7.130 13.091 1.00 94.94 90 ARG A O 1
ATOM 721 N N . GLU A 1 91 ? 0.411 -7.899 12.274 1.00 94.00 91 GLU A N 1
ATOM 722 C CA . GLU A 1 91 ? 1.283 -7.091 13.133 1.00 94.00 91 GLU A CA 1
ATOM 723 C C . GLU A 1 91 ? 1.099 -5.592 12.875 1.00 94.00 91 GLU A C 1
ATOM 725 O O . GLU A 1 91 ? 0.902 -4.837 13.825 1.00 94.00 91 GLU A O 1
ATOM 730 N N . TYR A 1 92 ? 1.059 -5.174 11.607 1.00 93.75 92 TYR A N 1
ATOM 731 C CA . TYR A 1 92 ? 0.785 -3.788 11.225 1.00 93.75 92 TYR A CA 1
ATOM 732 C C . TYR A 1 92 ? -0.600 -3.331 11.698 1.00 93.75 92 TYR A C 1
ATOM 734 O O . TYR A 1 92 ? -0.738 -2.266 12.299 1.00 93.75 92 TYR A O 1
ATOM 742 N N . SER A 1 93 ? -1.637 -4.146 11.480 1.00 94.62 93 SER A N 1
ATOM 743 C CA . SER A 1 93 ? -2.994 -3.805 11.906 1.00 94.62 93 SER A CA 1
ATOM 744 C C . SER A 1 93 ? -3.122 -3.698 13.424 1.00 94.62 93 SER A C 1
ATOM 746 O O . SER A 1 93 ? -3.763 -2.767 13.912 1.00 94.62 93 SER A O 1
ATOM 748 N N . ASN A 1 94 ? -2.464 -4.579 14.179 1.00 95.12 94 ASN A N 1
ATOM 749 C CA . ASN A 1 94 ? -2.376 -4.468 15.635 1.00 95.12 94 ASN A CA 1
ATOM 750 C C . ASN A 1 94 ? -1.666 -3.181 16.062 1.00 95.12 94 ASN A C 1
ATOM 752 O O . ASN A 1 94 ? -2.185 -2.453 16.905 1.00 95.12 94 ASN A O 1
ATOM 756 N N . TYR A 1 95 ? -0.519 -2.879 15.453 1.00 95.06 95 TYR A N 1
ATOM 757 C CA . TYR A 1 95 ? 0.270 -1.690 15.769 1.00 95.06 95 TYR A CA 1
ATOM 758 C C . TYR A 1 95 ? -0.515 -0.395 15.536 1.00 95.06 95 TYR A C 1
ATOM 760 O O . TYR A 1 95 ? -0.515 0.501 16.372 1.00 95.06 95 TYR A O 1
ATOM 768 N N . MET A 1 96 ? -1.242 -0.324 14.422 1.00 94.75 96 MET A N 1
ATOM 769 C CA . MET A 1 96 ? -2.042 0.838 14.036 1.00 94.75 96 MET A CA 1
ATOM 770 C C . MET A 1 96 ? -3.401 0.911 14.749 1.00 94.75 96 MET A C 1
ATOM 772 O O . MET A 1 96 ? -4.041 1.960 14.713 1.00 94.75 96 MET A O 1
ATOM 776 N N . SER A 1 97 ? -3.878 -0.159 15.393 1.00 94.12 97 SER A N 1
ATOM 777 C CA . SER A 1 97 ? -5.206 -0.197 16.033 1.00 94.12 97 SER A CA 1
ATOM 778 C C . SER A 1 97 ? -5.467 0.946 17.033 1.00 94.12 97 SER A C 1
ATOM 780 O O . SER A 1 97 ? -6.566 1.505 16.990 1.00 94.12 97 SER A O 1
ATOM 782 N N . PRO A 1 98 ? -4.506 1.390 17.872 1.00 94.81 98 PRO A N 1
ATOM 783 C CA . PRO A 1 98 ? -4.721 2.503 18.803 1.00 94.81 98 PRO A CA 1
ATOM 784 C C . PRO A 1 98 ? -4.988 3.865 18.137 1.00 94.81 98 PRO A C 1
ATOM 786 O O . PRO A 1 98 ? -5.571 4.746 18.777 1.00 94.81 98 PRO A O 1
ATOM 789 N N . SER A 1 99 ? -4.634 4.045 16.856 1.00 94.25 99 SER A N 1
ATOM 790 C CA . SER A 1 99 ? -5.037 5.228 16.070 1.00 94.25 99 SER A CA 1
ATOM 791 C C . SER A 1 99 ? -6.549 5.276 15.801 1.00 94.25 99 SER A C 1
ATOM 793 O O . SER A 1 99 ? -7.099 6.310 15.425 1.00 94.25 99 SER A O 1
ATOM 795 N N . GLY A 1 100 ? -7.241 4.148 15.992 1.00 93.56 100 GLY A N 1
ATOM 796 C CA . GLY A 1 100 ? -8.644 3.974 15.644 1.00 93.56 100 GLY A CA 1
ATOM 797 C C . GLY A 1 100 ? -8.875 3.759 14.148 1.00 93.56 100 GLY A C 1
ATOM 798 O O . GLY A 1 100 ? -10.009 3.897 13.706 1.00 93.56 100 GLY A O 1
ATOM 799 N N . LEU A 1 101 ? -7.842 3.448 13.357 1.00 94.94 101 LEU A N 1
ATOM 800 C CA . LEU A 1 101 ? -7.959 3.171 11.918 1.00 94.94 101 LEU A CA 1
ATOM 801 C C . LEU A 1 101 ? -8.838 1.945 11.606 1.00 94.94 101 LEU A C 1
ATOM 803 O O . LEU A 1 101 ? -9.512 1.908 10.575 1.00 94.94 101 LEU A O 1
ATOM 807 N N . PHE A 1 102 ? -8.841 0.953 12.500 1.00 95.69 102 PHE A N 1
ATOM 808 C CA . PHE A 1 102 ? -9.537 -0.319 12.313 1.00 95.69 102 PHE A CA 1
ATOM 809 C C . PHE A 1 102 ? -10.739 -0.479 13.245 1.00 95.69 102 PHE A C 1
ATOM 811 O O . PHE A 1 102 ? -10.733 0.004 14.377 1.00 95.69 102 PHE A O 1
ATOM 818 N N . THR A 1 103 ? -11.767 -1.180 12.767 1.00 95.38 103 THR A N 1
ATOM 819 C CA . THR A 1 103 ? -12.946 -1.551 13.556 1.00 95.38 103 THR A CA 1
ATOM 820 C C . THR A 1 103 ? -12.551 -2.502 14.683 1.00 95.38 103 THR A C 1
ATOM 822 O O . THR A 1 103 ? -11.953 -3.557 14.448 1.00 95.38 103 THR A O 1
ATOM 825 N N . THR A 1 104 ? -12.915 -2.151 15.915 1.00 94.00 104 THR A N 1
ATOM 826 C CA . THR A 1 104 ? -12.625 -2.956 17.106 1.00 94.00 104 THR A CA 1
ATOM 827 C C . THR A 1 104 ? -13.359 -4.302 17.072 1.00 94.00 104 THR A C 1
ATOM 829 O O . THR A 1 104 ? -14.425 -4.437 16.476 1.00 94.00 104 THR A O 1
ATOM 832 N N . GLY A 1 105 ? -12.769 -5.330 17.691 1.00 93.62 105 GLY A N 1
ATOM 833 C CA . GLY A 1 105 ? -13.364 -6.672 17.766 1.00 93.62 105 GLY A CA 1
ATOM 834 C C . GLY A 1 105 ? -13.336 -7.483 16.463 1.00 93.62 105 GLY A C 1
ATOM 835 O O . GLY A 1 105 ? -13.856 -8.595 16.439 1.00 93.62 105 GLY A O 1
ATOM 836 N N . THR A 1 106 ? -12.726 -6.964 15.392 1.00 94.25 106 THR A N 1
ATOM 837 C CA . THR A 1 106 ? -12.488 -7.715 14.148 1.00 94.25 106 THR A CA 1
ATOM 838 C C . THR A 1 106 ? -11.106 -8.368 14.151 1.00 94.25 106 THR A C 1
ATOM 840 O O . THR A 1 106 ? -10.210 -7.923 14.868 1.00 94.25 106 THR A O 1
ATOM 843 N N . ASP A 1 107 ? -10.916 -9.433 13.361 1.00 95.38 107 ASP A N 1
ATOM 844 C CA . ASP A 1 107 ? -9.585 -10.019 13.177 1.00 95.38 107 ASP A CA 1
ATOM 845 C C . ASP A 1 107 ? -8.656 -8.970 12.520 1.00 95.38 107 ASP A C 1
ATOM 847 O O . ASP A 1 107 ? -8.976 -8.470 11.440 1.00 95.38 107 ASP A O 1
ATOM 851 N N . PRO A 1 108 ? -7.489 -8.643 13.107 1.00 94.81 108 PRO A N 1
ATOM 852 C CA . PRO A 1 108 ? -6.526 -7.718 12.511 1.00 94.81 108 PRO A CA 1
ATOM 853 C C . PRO A 1 108 ? -6.090 -8.079 11.081 1.00 94.81 108 PRO A C 1
ATOM 855 O O . PRO A 1 108 ? -5.785 -7.182 10.302 1.00 94.81 108 PRO A O 1
ATOM 858 N N . ILE A 1 109 ? -6.095 -9.363 10.691 1.00 94.44 109 ILE A N 1
ATOM 859 C CA . ILE A 1 109 ? -5.842 -9.759 9.292 1.00 94.44 109 ILE A CA 1
ATOM 860 C C . ILE A 1 109 ? -6.927 -9.223 8.362 1.00 94.44 109 ILE A C 1
ATOM 862 O O . ILE A 1 109 ? -6.647 -8.910 7.207 1.00 94.44 109 ILE A O 1
ATOM 866 N N . GLU A 1 110 ? -8.161 -9.074 8.825 1.00 92.75 110 GLU A N 1
ATOM 867 C CA . GLU A 1 110 ? -9.213 -8.491 8.007 1.00 92.75 110 GLU A CA 1
ATOM 868 C C . GLU A 1 110 ? -8.930 -7.009 7.762 1.00 92.75 110 GLU A C 1
ATOM 870 O O . GLU A 1 110 ? -9.040 -6.547 6.628 1.00 92.75 110 GLU A O 1
ATOM 875 N N . GLY A 1 111 ? -8.441 -6.267 8.759 1.00 93.19 111 GLY A N 1
ATOM 876 C CA . GLY A 1 111 ? -8.104 -4.851 8.591 1.00 93.19 111 GLY A CA 1
ATOM 877 C C . GLY A 1 111 ? -9.313 -4.046 8.103 1.00 93.19 111 GLY A C 1
ATOM 878 O O . GLY A 1 111 ? -9.239 -3.338 7.094 1.00 93.19 111 GLY A O 1
ATOM 879 N N . ILE A 1 112 ? -10.455 -4.236 8.768 1.00 95.44 112 ILE A N 1
ATOM 880 C CA . ILE A 1 112 ? -11.713 -3.554 8.454 1.00 95.44 112 ILE A CA 1
ATOM 881 C C . ILE A 1 112 ? -11.598 -2.091 8.876 1.00 95.44 112 ILE A C 1
ATOM 883 O O . ILE A 1 112 ? -11.285 -1.810 10.029 1.00 95.44 112 ILE A O 1
ATOM 887 N N . PHE A 1 113 ? -11.830 -1.164 7.948 1.00 94.50 113 PHE A N 1
ATOM 888 C CA . PHE A 1 113 ? -11.755 0.272 8.214 1.00 94.50 113 PHE A CA 1
ATOM 889 C C . PHE A 1 113 ? -12.873 0.728 9.163 1.00 94.50 113 PHE A C 1
ATOM 891 O O . PHE A 1 113 ? -14.040 0.409 8.936 1.00 94.50 113 PHE A O 1
ATOM 898 N N . SER A 1 114 ? -12.517 1.538 10.163 1.00 92.44 114 SER A N 1
ATOM 899 C CA . SER A 1 114 ? -13.377 1.982 11.276 1.00 92.44 114 SER A CA 1
ATOM 900 C C . SER A 1 114 ? -14.475 2.990 10.927 1.00 92.44 114 SER A C 1
ATOM 902 O O . SER A 1 114 ? -15.108 3.547 11.818 1.00 92.44 114 SER A O 1
ATOM 904 N N . GLU A 1 115 ? -14.697 3.255 9.640 1.00 86.88 115 GLU A N 1
ATOM 905 C CA . GLU A 1 115 ? -15.661 4.251 9.153 1.00 86.88 115 GLU A CA 1
ATOM 906 C C . GLU A 1 115 ? -15.342 5.707 9.530 1.00 86.88 115 GLU A C 1
ATOM 908 O O . GLU A 1 115 ? -16.159 6.591 9.274 1.00 86.88 115 GLU A O 1
ATOM 913 N N . LYS A 1 116 ? -14.150 5.974 10.084 1.00 86.88 116 LYS A N 1
ATOM 914 C CA . LYS A 1 116 ? -13.647 7.336 10.299 1.00 86.88 116 LYS A CA 1
ATOM 915 C C . LYS A 1 116 ? -13.716 8.161 9.015 1.00 86.88 116 LYS A C 1
ATOM 917 O O . LYS A 1 116 ? -13.681 7.633 7.899 1.00 86.88 116 LYS A O 1
ATOM 922 N N . ASP A 1 117 ? -13.736 9.482 9.166 1.00 86.50 117 ASP A N 1
ATOM 923 C CA . ASP A 1 117 ? -13.590 10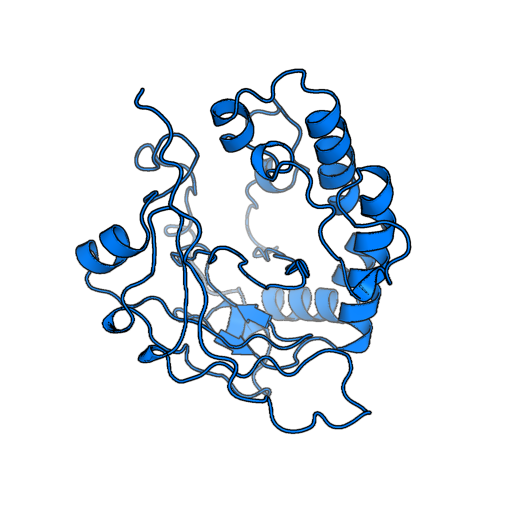.365 8.017 1.00 86.50 117 ASP A CA 1
ATOM 924 C C . ASP A 1 117 ? -12.229 10.116 7.350 1.00 86.50 117 ASP A C 1
ATOM 926 O O . ASP A 1 117 ? -11.176 10.464 7.883 1.00 86.50 117 ASP A O 1
ATOM 930 N N . SER A 1 118 ? -12.252 9.515 6.159 1.00 85.00 118 SER A N 1
ATOM 931 C CA . SER A 1 118 ? -11.042 9.213 5.384 1.00 85.00 118 SER A CA 1
ATOM 932 C C . SER A 1 118 ? -10.171 10.446 5.098 1.00 85.00 118 SER A C 1
ATOM 934 O O . SER A 1 118 ? -8.971 10.302 4.874 1.00 85.00 118 SER A O 1
ATOM 936 N N . ARG A 1 119 ? -10.741 11.661 5.157 1.00 82.81 119 ARG A N 1
ATOM 937 C CA . ARG A 1 119 ? -10.003 12.924 5.009 1.00 82.81 119 ARG A CA 1
ATOM 938 C C . ARG A 1 119 ? -9.094 13.225 6.197 1.00 82.81 119 ARG A C 1
ATOM 940 O O . ARG A 1 119 ? -8.196 14.037 6.042 1.00 82.81 119 ARG A O 1
ATOM 947 N N . LYS A 1 120 ? -9.293 12.574 7.345 1.00 85.88 120 LYS A N 1
ATOM 948 C CA . LYS A 1 120 ? -8.462 12.724 8.551 1.00 85.88 120 LYS A CA 1
ATOM 949 C C . LYS A 1 120 ? -7.358 11.679 8.686 1.00 85.88 120 LYS A C 1
ATOM 951 O O . LYS A 1 120 ? -6.494 11.805 9.541 1.00 85.88 120 LYS A O 1
ATOM 956 N N . VAL A 1 121 ? -7.353 10.659 7.830 1.00 88.38 121 VAL A N 1
ATOM 957 C CA . VAL A 1 121 ? -6.319 9.612 7.816 1.00 88.38 121 VAL A CA 1
ATOM 958 C C . VAL A 1 121 ? -5.490 9.577 6.520 1.00 88.38 121 VAL A C 1
ATOM 960 O O . VAL A 1 121 ? -5.148 8.493 6.040 1.00 88.38 121 VAL A O 1
ATOM 963 N N . PRO A 1 122 ? -5.149 10.718 5.886 1.00 83.75 122 PRO A N 1
ATOM 964 C CA . PRO A 1 122 ? -4.290 10.684 4.714 1.00 83.75 122 PRO A CA 1
ATOM 965 C C . PRO A 1 122 ? -2.831 10.410 5.119 1.00 83.75 122 PRO A C 1
ATOM 967 O O . PRO A 1 122 ? -2.436 10.739 6.243 1.00 83.75 122 PRO A O 1
ATOM 970 N N . PRO A 1 123 ? -2.006 9.856 4.212 1.00 79.62 123 PRO A N 1
ATOM 971 C CA . PRO A 1 123 ? -0.582 9.662 4.471 1.00 79.62 123 PRO A CA 1
ATOM 972 C C . PRO A 1 123 ? 0.131 10.991 4.792 1.00 79.6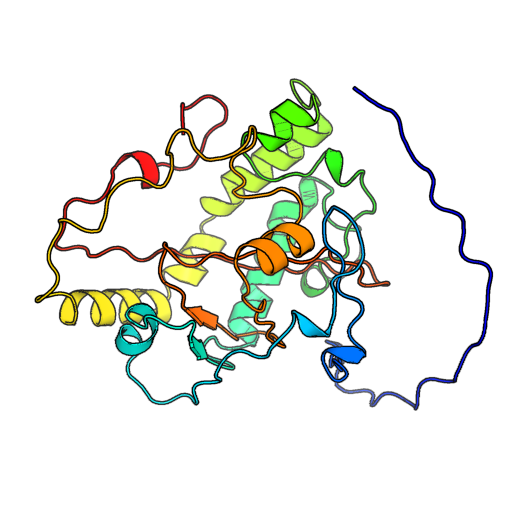2 123 PRO A C 1
ATOM 974 O O . PRO A 1 123 ? -0.415 12.071 4.525 1.00 79.62 123 PRO A O 1
ATOM 977 N N . PRO A 1 124 ? 1.355 10.930 5.344 1.00 77.50 124 PRO A N 1
ATOM 978 C CA . PRO A 1 124 ? 2.179 12.118 5.525 1.00 77.50 124 PRO A CA 1
ATOM 979 C C . PRO A 1 124 ? 2.387 12.876 4.198 1.00 77.50 124 PRO A C 1
ATOM 981 O O . PRO A 1 124 ? 2.426 12.266 3.129 1.00 77.50 124 PRO A O 1
ATOM 984 N N . GLY A 1 125 ? 2.499 14.207 4.265 1.00 73.19 125 GLY A N 1
ATOM 985 C CA . GLY A 1 125 ? 2.796 15.065 3.110 1.00 73.19 125 GLY A CA 1
ATOM 986 C C . GLY A 1 125 ? 1.730 16.119 2.778 1.00 73.19 125 GLY A C 1
ATOM 987 O O . GLY A 1 125 ? 0.803 16.388 3.549 1.00 73.19 125 GLY A O 1
ATOM 988 N N . ASN A 1 126 ? 1.868 16.728 1.595 1.00 69.44 126 ASN A N 1
ATOM 989 C CA . ASN A 1 126 ? 1.143 17.942 1.187 1.00 69.44 126 ASN A CA 1
ATOM 990 C C . ASN A 1 126 ? -0.388 17.819 1.170 1.00 69.44 126 ASN A C 1
ATOM 992 O O . ASN A 1 126 ? -1.088 18.822 1.317 1.00 69.44 126 ASN A O 1
ATOM 996 N N . ILE A 1 127 ? -0.937 16.611 1.041 1.00 71.62 127 ILE A N 1
ATOM 997 C CA . ILE A 1 127 ? -2.389 16.408 1.058 1.00 71.62 127 ILE A CA 1
ATOM 998 C C . ILE A 1 127 ? -3.018 16.781 2.413 1.00 71.62 127 ILE A C 1
ATOM 1000 O O . ILE A 1 127 ? -4.142 17.277 2.452 1.00 71.62 127 ILE A O 1
ATOM 1004 N N . ARG A 1 128 ? -2.274 16.640 3.521 1.00 79.69 128 ARG A N 1
ATOM 1005 C CA . ARG A 1 128 ? -2.723 17.054 4.863 1.00 79.69 128 ARG A CA 1
ATOM 1006 C C . ARG A 1 128 ? -2.931 18.565 4.950 1.00 79.69 128 ARG A C 1
ATOM 1008 O O . ARG A 1 128 ? -3.906 19.013 5.550 1.00 79.69 128 ARG A O 1
ATOM 1015 N N . ARG A 1 129 ? -2.060 19.343 4.287 1.00 76.25 129 ARG A N 1
ATOM 1016 C CA . ARG A 1 129 ? -2.199 20.803 4.144 1.00 76.25 129 ARG A CA 1
ATOM 1017 C C . ARG A 1 129 ? -3.483 21.151 3.398 1.00 76.25 129 ARG A C 1
ATOM 1019 O O . ARG A 1 129 ? -4.225 22.018 3.846 1.00 76.25 129 ARG A O 1
ATOM 1026 N N . LEU A 1 130 ? -3.753 20.464 2.286 1.00 69.56 130 LEU A N 1
ATOM 1027 C CA . LEU A 1 130 ? -4.941 20.708 1.458 1.00 69.56 130 LEU A CA 1
ATOM 1028 C C . LEU A 1 130 ? -6.251 20.409 2.198 1.00 69.56 130 LEU A C 1
ATOM 1030 O O . LEU A 1 130 ? -7.260 21.058 1.936 1.00 69.56 130 LEU A O 1
ATOM 1034 N N . PHE A 1 131 ? -6.234 19.460 3.132 1.00 77.75 131 PHE A N 1
ATOM 1035 C CA . PHE A 1 131 ? -7.383 19.138 3.979 1.00 77.75 131 PHE A CA 1
ATOM 1036 C C . PHE A 1 131 ? -7.475 19.982 5.256 1.00 77.75 131 PHE A C 1
ATOM 1038 O O . PHE A 1 131 ? -8.425 19.813 6.014 1.00 77.75 131 PHE A O 1
ATOM 1045 N N . GLY A 1 132 ? -6.536 20.906 5.489 1.00 80.31 132 GLY A N 1
ATOM 1046 C CA . GLY A 1 132 ? -6.570 21.791 6.654 1.00 80.31 132 GLY A CA 1
ATOM 1047 C C . GLY A 1 132 ? -6.408 21.056 7.986 1.00 80.31 132 GLY A C 1
ATOM 1048 O O . GLY A 1 132 ? -6.928 21.518 8.991 1.00 80.31 132 GLY A O 1
ATOM 1049 N N . LEU A 1 133 ? -5.695 19.926 8.004 1.00 83.31 133 LEU A N 1
ATOM 1050 C CA . LEU A 1 133 ? -5.577 19.045 9.179 1.00 83.31 133 LEU A CA 1
ATOM 1051 C C . LEU A 1 133 ? -4.552 19.517 10.215 1.00 83.31 133 LEU A C 1
ATOM 1053 O O . LEU A 1 133 ? -4.145 18.740 11.075 1.00 83.31 133 LEU A O 1
ATOM 1057 N N . LYS A 1 134 ? -4.081 20.760 10.103 1.00 79.31 134 LYS A N 1
ATOM 1058 C CA . LYS A 1 134 ? -3.136 21.311 11.067 1.00 79.31 134 LYS A CA 1
ATOM 1059 C C . LYS A 1 134 ? -3.823 21.360 12.434 1.00 79.31 134 LYS A C 1
ATOM 1061 O O . LYS A 1 134 ? -4.927 21.886 12.532 1.00 79.31 134 LYS A O 1
ATOM 1066 N N . ASP A 1 135 ? -3.154 20.825 13.451 1.00 83.88 135 ASP A N 1
ATOM 1067 C CA . ASP A 1 135 ? -3.631 20.802 14.837 1.00 83.88 135 ASP A CA 1
ATOM 1068 C C . ASP A 1 135 ? -4.931 19.974 15.048 1.00 83.88 135 ASP A C 1
ATOM 1070 O O . ASP A 1 135 ? -5.586 20.105 16.081 1.00 83.88 135 ASP A O 1
ATOM 1074 N N . ASP A 1 136 ? -5.313 19.091 14.106 1.00 89.88 136 ASP A N 1
ATOM 1075 C CA . ASP A 1 136 ? -6.423 18.135 14.294 1.00 89.88 136 ASP A CA 1
ATOM 1076 C C . ASP A 1 136 ? -5.936 16.909 15.085 1.00 89.88 136 ASP A C 1
ATOM 1078 O O . ASP A 1 136 ? -5.233 16.050 14.556 1.00 89.88 136 ASP A O 1
ATOM 1082 N N . GLU A 1 137 ? -6.325 16.821 16.359 1.00 90.50 137 GLU A N 1
ATOM 1083 C CA . GLU A 1 137 ? -5.856 15.800 17.313 1.00 90.50 137 GLU A CA 1
ATOM 1084 C C . GLU A 1 137 ? -6.032 14.357 16.807 1.00 90.50 137 GLU A C 1
ATOM 1086 O O . GLU A 1 137 ? -5.146 13.514 16.955 1.00 90.50 137 GLU A O 1
ATOM 1091 N N . GLU A 1 138 ? -7.166 14.062 16.170 1.00 88.69 138 GLU A N 1
ATOM 1092 C CA . GLU A 1 138 ? -7.465 12.733 15.634 1.00 88.69 138 GLU A CA 1
ATOM 1093 C C . GLU A 1 138 ? -6.517 12.363 14.483 1.00 88.69 138 GLU A C 1
ATOM 1095 O O . GLU A 1 138 ? -5.972 11.255 14.437 1.00 88.69 138 GLU A O 1
ATOM 1100 N N . SER A 1 139 ? -6.314 13.301 13.562 1.00 89.56 139 SER A N 1
ATOM 1101 C CA . SER A 1 139 ? -5.424 13.167 12.416 1.00 89.56 139 SER A CA 1
ATOM 1102 C C . SER A 1 139 ? -3.950 13.126 12.824 1.00 89.56 139 SER A C 1
ATOM 1104 O O . SER A 1 139 ? -3.161 12.429 12.182 1.00 89.56 139 SER A O 1
ATOM 1106 N N . GLU A 1 140 ? -3.555 13.857 13.867 1.00 90.69 140 GLU A N 1
ATOM 1107 C CA . GLU A 1 140 ? -2.195 13.839 14.420 1.00 90.69 140 GLU A CA 1
ATOM 1108 C C . GLU A 1 140 ? -1.897 12.519 15.133 1.00 90.69 140 GLU A C 1
ATOM 1110 O O . GLU A 1 140 ? -0.861 11.906 14.875 1.00 90.69 140 GLU A O 1
ATOM 1115 N N . LYS A 1 141 ? -2.849 11.989 15.913 1.00 92.38 141 LYS A N 1
ATOM 1116 C CA . LYS A 1 141 ? -2.716 10.654 16.510 1.00 92.38 141 LYS A CA 1
ATOM 1117 C C . LYS A 1 141 ? -2.503 9.583 15.441 1.00 92.38 141 LYS A C 1
ATOM 1119 O O . LYS A 1 141 ? -1.627 8.734 15.570 1.00 92.38 141 LYS A O 1
ATOM 1124 N N . TYR A 1 142 ? -3.298 9.601 14.371 1.00 93.12 142 TYR A N 1
ATOM 1125 C CA . TYR A 1 142 ? -3.094 8.681 13.252 1.00 93.12 142 TYR A CA 1
ATOM 1126 C C . TYR A 1 142 ? -1.712 8.848 12.606 1.00 93.12 142 TYR A C 1
ATOM 1128 O O . TYR A 1 142 ? -1.052 7.852 12.305 1.00 93.12 142 TYR A O 1
ATOM 1136 N N . LEU A 1 143 ? -1.279 10.092 12.402 1.00 90.19 143 LEU A N 1
ATOM 1137 C CA . LEU A 1 143 ? -0.004 10.409 11.772 1.00 90.19 143 LEU A CA 1
ATOM 1138 C C . LEU A 1 143 ? 1.186 9.882 12.583 1.00 90.19 143 LEU A C 1
ATOM 1140 O O . LEU A 1 143 ? 2.098 9.304 11.996 1.00 90.19 143 LEU A O 1
ATOM 1144 N N . GLU A 1 144 ? 1.154 10.015 13.909 1.00 91.31 144 GLU A N 1
ATOM 1145 C CA . GLU A 1 144 ? 2.184 9.487 14.809 1.00 91.31 144 GLU A CA 1
ATOM 1146 C C . GLU A 1 144 ? 2.352 7.968 14.650 1.00 91.31 144 GLU A C 1
ATOM 1148 O O . GLU A 1 144 ? 3.465 7.478 14.426 1.00 91.31 144 GLU A O 1
ATOM 1153 N N . PHE A 1 145 ? 1.245 7.216 14.677 1.00 93.12 145 PHE A N 1
ATOM 1154 C CA . PHE A 1 145 ? 1.271 5.766 14.454 1.00 93.12 145 PHE A CA 1
ATOM 1155 C C . PHE A 1 145 ? 1.732 5.414 13.037 1.00 93.12 145 PHE A C 1
ATOM 1157 O O . PHE A 1 145 ? 2.511 4.482 12.861 1.00 93.12 145 PHE A O 1
ATOM 1164 N N . MET A 1 146 ? 1.297 6.168 12.024 1.00 89.94 146 MET A N 1
ATOM 1165 C CA . MET A 1 146 ? 1.698 5.925 10.639 1.00 89.94 146 MET A CA 1
ATOM 1166 C C . MET A 1 146 ? 3.207 6.111 10.438 1.00 89.94 146 MET A C 1
ATOM 1168 O O . MET A 1 146 ? 3.835 5.286 9.778 1.00 89.94 146 MET A O 1
ATOM 1172 N N . ILE A 1 147 ? 3.804 7.163 11.006 1.00 87.50 147 ILE A N 1
ATOM 1173 C CA . ILE A 1 147 ? 5.251 7.408 10.914 1.00 87.50 147 ILE A CA 1
ATOM 1174 C C . ILE A 1 147 ? 6.013 6.316 11.668 1.00 87.50 147 ILE A C 1
ATOM 1176 O O . ILE A 1 147 ? 6.862 5.644 11.086 1.00 87.50 147 ILE A O 1
ATOM 1180 N N . SER A 1 148 ? 5.659 6.077 12.931 1.00 90.50 148 SER A N 1
ATOM 1181 C CA . SER A 1 148 ? 6.353 5.097 13.777 1.00 90.50 148 SER A CA 1
ATOM 1182 C C . SER A 1 148 ? 6.209 3.653 13.284 1.00 90.50 148 SER A C 1
ATOM 1184 O O . SER A 1 148 ? 7.123 2.852 13.471 1.00 90.50 148 SER A O 1
ATOM 1186 N N . ALA A 1 149 ? 5.136 3.314 12.561 1.00 88.88 149 ALA A N 1
ATOM 1187 C CA . ALA A 1 149 ? 4.985 2.003 11.930 1.00 88.88 149 ALA A CA 1
ATOM 1188 C C . ALA A 1 149 ? 6.088 1.694 10.899 1.00 88.88 149 ALA A C 1
ATOM 1190 O O . ALA A 1 149 ? 6.395 0.522 10.687 1.00 88.88 149 ALA A O 1
ATOM 1191 N N . HIS A 1 150 ? 6.702 2.712 10.283 1.00 83.81 150 HIS A N 1
ATOM 1192 C CA . HIS A 1 150 ? 7.817 2.530 9.342 1.00 83.81 150 HIS A CA 1
ATOM 1193 C C . HIS A 1 150 ? 9.157 2.279 10.049 1.00 83.81 150 HIS A C 1
ATOM 1195 O O . HIS A 1 150 ? 10.076 1.736 9.443 1.00 83.81 150 HIS A O 1
ATOM 1201 N N . GLU A 1 151 ? 9.253 2.631 11.332 1.00 84.38 151 GLU A N 1
ATOM 1202 C CA . GLU A 1 151 ? 10.407 2.364 12.200 1.00 84.38 151 GLU A CA 1
ATOM 1203 C C . GLU A 1 151 ? 10.179 1.128 13.089 1.00 84.38 151 GLU A C 1
ATOM 1205 O O . GLU A 1 151 ? 11.090 0.662 13.774 1.00 84.38 151 GLU A O 1
ATOM 1210 N N . ALA A 1 152 ? 8.963 0.572 13.092 1.00 85.88 152 ALA A N 1
ATOM 1211 C CA . ALA A 1 152 ? 8.621 -0.578 13.910 1.00 85.88 152 ALA A CA 1
ATOM 1212 C C . ALA A 1 152 ? 9.485 -1.787 13.532 1.00 85.88 152 ALA A C 1
ATOM 1214 O O . ALA A 1 152 ? 9.552 -2.197 12.371 1.00 85.88 152 ALA A O 1
ATOM 1215 N N . GLN A 1 153 ? 10.097 -2.420 14.537 1.00 83.69 153 GLN A N 1
ATOM 1216 C CA . GLN A 1 153 ? 11.006 -3.543 14.311 1.00 83.69 153 GLN A CA 1
ATOM 1217 C C . GLN A 1 153 ? 10.331 -4.709 13.578 1.00 83.69 153 GLN A C 1
ATOM 1219 O O . GLN A 1 153 ? 10.987 -5.399 12.811 1.00 83.69 153 GLN A O 1
ATOM 1224 N N . SER A 1 154 ? 9.026 -4.926 13.766 1.00 83.38 154 SER A N 1
ATOM 1225 C CA . SER A 1 154 ? 8.252 -5.918 13.005 1.00 83.38 154 SER A CA 1
ATOM 1226 C C . SER A 1 154 ? 8.243 -5.629 11.501 1.00 83.38 154 SER A C 1
ATOM 1228 O O . SER A 1 154 ? 8.434 -6.541 10.698 1.00 83.38 154 SER A O 1
ATOM 1230 N N . TYR A 1 155 ? 8.067 -4.363 11.119 1.00 83.19 155 TYR A N 1
ATOM 1231 C CA . TYR A 1 155 ? 8.089 -3.924 9.726 1.00 83.19 155 TYR A CA 1
ATOM 1232 C C . TYR A 1 155 ? 9.493 -4.026 9.128 1.00 83.19 155 TYR A C 1
ATOM 1234 O O . TYR A 1 155 ? 9.659 -4.583 8.043 1.00 83.19 155 TYR A O 1
ATOM 1242 N N . ILE A 1 156 ? 10.510 -3.573 9.869 1.00 81.12 156 ILE A N 1
ATOM 1243 C CA . ILE A 1 156 ? 11.911 -3.709 9.457 1.00 81.12 156 ILE A CA 1
ATOM 1244 C C . ILE A 1 156 ? 12.256 -5.190 9.288 1.00 81.12 156 ILE A C 1
ATOM 1246 O O . ILE A 1 156 ? 12.754 -5.561 8.237 1.00 81.12 156 ILE A O 1
ATOM 1250 N N . ASN A 1 157 ? 11.916 -6.045 10.257 1.00 80.50 157 ASN A N 1
ATOM 1251 C CA . ASN A 1 157 ? 12.193 -7.484 10.225 1.00 80.50 157 ASN A CA 1
ATOM 1252 C C . ASN A 1 157 ? 11.515 -8.208 9.067 1.00 80.50 157 ASN A C 1
ATOM 1254 O O . ASN A 1 157 ? 12.082 -9.164 8.553 1.00 80.50 157 ASN A O 1
ATOM 1258 N N . PHE A 1 158 ? 10.311 -7.790 8.664 1.00 81.62 158 PHE A N 1
ATOM 1259 C CA . PHE A 1 158 ? 9.646 -8.347 7.487 1.00 81.62 158 PHE A CA 1
ATOM 1260 C C . PHE A 1 158 ? 10.487 -8.130 6.219 1.00 81.62 158 PHE A C 1
ATOM 1262 O O . PHE A 1 158 ? 10.629 -9.050 5.410 1.00 81.62 158 PHE A O 1
ATOM 1269 N N . TRP A 1 159 ? 11.102 -6.953 6.082 1.00 72.12 159 TRP A N 1
ATOM 1270 C CA . TRP A 1 159 ? 11.943 -6.612 4.936 1.00 72.12 159 TRP A CA 1
ATOM 1271 C C . TRP A 1 159 ? 13.400 -7.039 5.071 1.00 72.12 159 TRP A C 1
ATOM 1273 O O . TRP A 1 159 ? 13.994 -7.429 4.076 1.00 72.12 159 TRP A O 1
ATOM 1283 N N . SER A 1 160 ? 13.962 -7.053 6.276 1.00 62.34 160 SER A N 1
ATOM 1284 C CA . SER A 1 160 ? 15.318 -7.536 6.554 1.00 62.34 160 SER A CA 1
ATOM 1285 C C . SER A 1 160 ? 15.399 -9.060 6.705 1.00 62.34 160 SER A C 1
ATOM 1287 O O . SER A 1 160 ? 16.424 -9.591 7.135 1.00 62.34 160 SER A O 1
ATOM 1289 N N . THR A 1 161 ? 14.336 -9.778 6.323 1.00 64.25 161 THR A N 1
ATOM 1290 C CA . THR A 1 161 ? 14.374 -11.231 6.133 1.00 64.25 161 THR A CA 1
ATOM 1291 C C . THR A 1 161 ? 15.389 -11.630 5.056 1.00 64.25 161 THR A C 1
ATOM 1293 O O . THR A 1 161 ? 15.871 -10.810 4.271 1.00 64.25 161 THR A O 1
ATOM 1296 N N . ASP A 1 162 ? 15.678 -12.930 4.977 1.00 66.25 162 ASP A N 1
ATOM 1297 C CA . ASP A 1 162 ? 16.538 -13.519 3.949 1.00 66.25 162 ASP A CA 1
ATOM 1298 C C . ASP A 1 162 ? 16.112 -13.131 2.522 1.00 66.25 162 ASP A C 1
ATOM 1300 O O . ASP A 1 162 ? 16.958 -13.041 1.639 1.00 66.25 162 ASP A O 1
ATOM 1304 N N . ILE A 1 163 ? 14.823 -12.861 2.292 1.00 66.31 163 ILE A N 1
ATOM 1305 C CA . ILE A 1 163 ? 14.300 -12.393 1.003 1.00 66.31 163 ILE A CA 1
ATOM 1306 C C . ILE A 1 163 ? 14.838 -11.001 0.649 1.00 66.31 163 ILE A C 1
ATOM 1308 O O . ILE A 1 163 ? 15.272 -10.794 -0.485 1.00 66.31 163 ILE A O 1
ATOM 1312 N N . GLY A 1 164 ? 14.827 -10.052 1.590 1.00 64.69 164 GLY A N 1
ATOM 1313 C CA . GLY A 1 164 ? 15.350 -8.705 1.350 1.00 64.69 164 GLY A CA 1
ATOM 1314 C C . GLY A 1 164 ? 16.863 -8.698 1.182 1.00 64.69 164 GLY A C 1
ATOM 1315 O O . GLY A 1 164 ? 17.358 -8.108 0.227 1.00 64.69 164 GLY A O 1
ATOM 1316 N N . GLN A 1 165 ? 17.584 -9.449 2.021 1.00 65.62 165 GLN A N 1
ATOM 1317 C CA . GLN A 1 165 ? 19.039 -9.605 1.902 1.00 65.62 165 GLN A CA 1
ATOM 1318 C C . GLN A 1 165 ? 19.437 -10.219 0.553 1.00 65.62 165 GLN A C 1
ATOM 1320 O O . GLN A 1 165 ? 20.270 -9.663 -0.158 1.00 65.62 165 GLN A O 1
ATOM 1325 N N . LYS A 1 166 ? 18.780 -11.313 0.138 1.00 68.31 166 LYS A N 1
ATOM 1326 C CA . LYS A 1 166 ? 19.004 -11.925 -1.185 1.00 68.31 166 LYS A CA 1
ATOM 1327 C C . LYS A 1 166 ? 18.703 -10.950 -2.318 1.00 68.31 166 LYS A C 1
ATOM 1329 O O . LYS A 1 166 ? 19.404 -10.957 -3.326 1.00 68.31 166 LYS A O 1
ATOM 1334 N N . MET A 1 167 ? 17.668 -10.123 -2.168 1.00 68.56 167 MET A N 1
ATOM 1335 C CA . MET A 1 167 ? 17.306 -9.127 -3.170 1.00 68.56 167 MET A CA 1
ATOM 1336 C C . MET A 1 167 ? 18.354 -8.017 -3.276 1.00 68.56 167 MET A C 1
ATOM 1338 O O . MET A 1 167 ? 18.765 -7.707 -4.390 1.00 68.56 167 MET A O 1
ATOM 1342 N N . GLU A 1 168 ? 18.846 -7.478 -2.161 1.00 63.97 168 GLU A N 1
ATOM 1343 C CA . GLU A 1 168 ? 19.953 -6.514 -2.162 1.00 63.97 168 GLU A CA 1
ATOM 1344 C C . GLU A 1 168 ? 21.221 -7.115 -2.788 1.00 63.97 168 GLU A C 1
ATOM 1346 O O . GLU A 1 168 ? 21.774 -6.542 -3.728 1.00 63.97 168 GLU A O 1
ATOM 1351 N N . GLU A 1 169 ? 21.627 -8.320 -2.377 1.00 68.12 169 GLU A N 1
ATOM 1352 C CA . GLU A 1 169 ? 22.790 -9.024 -2.937 1.00 68.12 169 GLU A CA 1
ATOM 1353 C C . GLU A 1 169 ? 22.662 -9.288 -4.449 1.00 68.12 169 GLU A C 1
ATOM 1355 O O . GLU A 1 169 ? 23.631 -9.174 -5.211 1.00 68.12 169 GLU A O 1
ATOM 1360 N N . GLU A 1 170 ? 21.473 -9.678 -4.915 1.00 68.25 170 GLU A N 1
ATOM 1361 C CA . GLU A 1 170 ? 21.187 -9.898 -6.334 1.00 68.25 170 GLU A CA 1
ATOM 1362 C C . GLU A 1 170 ? 21.095 -8.612 -7.147 1.00 68.25 170 GLU A C 1
ATOM 1364 O O . GLU A 1 170 ? 21.308 -8.668 -8.359 1.00 68.25 170 GLU A O 1
ATOM 1369 N N . LEU A 1 171 ? 20.775 -7.474 -6.537 1.00 63.25 171 LEU A N 1
ATOM 1370 C CA . LEU A 1 171 ? 20.780 -6.179 -7.210 1.00 63.25 171 LEU A CA 1
ATOM 1371 C C . LEU A 1 171 ? 22.205 -5.623 -7.296 1.00 63.25 171 LEU A C 1
ATOM 1373 O O . LEU A 1 171 ? 22.639 -5.262 -8.394 1.00 63.25 171 LEU A O 1
ATOM 1377 N N . SER A 1 172 ? 22.968 -5.663 -6.199 1.00 61.00 172 SER A N 1
ATOM 1378 C CA . SER A 1 172 ? 24.351 -5.168 -6.138 1.00 61.00 172 SER A CA 1
ATOM 1379 C C . SER A 1 172 ? 25.297 -5.913 -7.086 1.00 61.00 172 SER A C 1
ATOM 1381 O O . SER A 1 172 ? 26.096 -5.279 -7.772 1.00 61.00 172 SER A O 1
ATOM 1383 N N . ARG A 1 173 ? 25.175 -7.243 -7.235 1.00 64.94 173 ARG A N 1
ATOM 1384 C CA . ARG A 1 173 ? 25.999 -8.033 -8.190 1.00 64.94 173 ARG A CA 1
ATOM 1385 C C . ARG A 1 173 ? 25.838 -7.631 -9.660 1.00 64.94 173 ARG A C 1
ATOM 1387 O O . ARG A 1 173 ? 26.574 -8.082 -10.528 1.00 64.94 173 ARG A O 1
ATOM 1394 N N . ASN A 1 174 ? 24.822 -6.843 -9.955 1.00 59.16 174 ASN A N 1
ATOM 1395 C CA . ASN A 1 174 ? 24.070 -6.923 -11.195 1.00 59.16 174 ASN A CA 1
ATOM 1396 C C . ASN A 1 174 ? 23.859 -5.495 -11.760 1.00 59.16 174 ASN A C 1
ATOM 1398 O O . ASN A 1 174 ? 23.146 -5.300 -12.744 1.00 59.16 174 ASN A O 1
ATOM 1402 N N . ALA A 1 175 ? 24.488 -4.497 -11.119 1.00 54.31 175 ALA A N 1
ATOM 1403 C CA . ALA A 1 175 ? 24.379 -3.064 -11.384 1.00 54.31 175 ALA A CA 1
ATOM 1404 C C . ALA A 1 175 ? 25.638 -2.435 -12.031 1.00 54.31 175 ALA A C 1
ATOM 1406 O O . ALA A 1 175 ? 25.622 -1.260 -12.390 1.00 54.31 175 ALA A O 1
ATOM 1407 N N . GLY A 1 176 ? 26.708 -3.208 -12.260 1.00 53.31 176 GLY A N 1
ATOM 1408 C CA . GLY A 1 176 ? 28.041 -2.707 -12.645 1.00 53.31 176 GLY A CA 1
ATOM 1409 C C . GLY A 1 176 ? 28.208 -2.045 -14.027 1.00 53.31 176 GLY A C 1
ATOM 1410 O O . GLY A 1 176 ? 29.342 -1.833 -14.438 1.00 53.31 176 GLY A O 1
ATOM 1411 N N . TYR A 1 177 ? 27.135 -1.735 -14.767 1.00 54.38 177 TYR A N 1
ATOM 1412 C CA . TYR A 1 177 ? 27.212 -1.238 -16.155 1.00 54.38 177 TYR A CA 1
ATOM 1413 C C . TYR A 1 177 ? 26.340 -0.005 -16.477 1.00 54.38 177 TYR A C 1
ATOM 1415 O O . TYR A 1 177 ? 26.220 0.365 -17.643 1.00 54.38 177 TYR A O 1
ATOM 1423 N N . LEU A 1 178 ? 25.703 0.642 -15.491 1.00 53.38 178 LEU A N 1
ATOM 1424 C CA . LEU A 1 178 ? 24.767 1.754 -15.743 1.00 53.38 178 LEU A CA 1
ATOM 1425 C C . LEU A 1 178 ? 25.424 3.135 -15.566 1.00 53.38 178 LEU A C 1
ATOM 1427 O O . LEU A 1 178 ? 26.095 3.358 -14.563 1.00 53.38 178 LEU A O 1
ATOM 1431 N N . THR A 1 179 ? 25.149 4.093 -16.458 1.00 57.25 179 THR A N 1
ATOM 1432 C CA . THR A 1 179 ? 25.621 5.494 -16.363 1.00 57.25 179 THR A CA 1
ATOM 1433 C C . THR A 1 179 ? 24.702 6.370 -15.497 1.00 57.25 179 THR A C 1
ATOM 1435 O O . THR A 1 179 ? 23.559 5.995 -15.214 1.00 57.25 179 THR A O 1
ATOM 1438 N N . ASP A 1 180 ? 25.208 7.512 -15.019 1.00 50.78 180 ASP A N 1
ATOM 1439 C CA . ASP A 1 180 ? 24.558 8.353 -13.995 1.00 50.78 180 ASP A CA 1
ATOM 1440 C C . ASP A 1 180 ? 23.671 9.479 -14.546 1.00 50.78 180 ASP A C 1
ATOM 1442 O O . ASP A 1 180 ? 22.762 9.948 -13.862 1.00 50.78 180 ASP A O 1
ATOM 1446 N N . GLU A 1 181 ? 23.841 9.850 -15.813 1.00 48.75 181 GLU A N 1
ATOM 1447 C CA . GLU A 1 181 ? 23.255 11.062 -16.410 1.00 48.75 181 GLU A CA 1
ATOM 1448 C C . GLU A 1 181 ? 21.731 11.002 -16.658 1.00 48.75 181 GLU A C 1
ATOM 1450 O O . GLU A 1 181 ? 21.131 11.986 -17.079 1.00 48.75 181 GLU A O 1
ATOM 1455 N N . GLY A 1 182 ? 21.067 9.883 -16.344 1.00 49.66 182 GLY A N 1
ATOM 1456 C CA . GLY A 1 182 ? 19.609 9.722 -16.467 1.00 49.66 182 GLY A CA 1
ATOM 1457 C C . GLY A 1 182 ? 18.807 9.787 -15.158 1.00 49.66 182 GLY A C 1
ATOM 1458 O O . GLY A 1 182 ? 17.599 9.559 -15.192 1.00 49.66 182 GLY A O 1
ATOM 1459 N N . ARG A 1 183 ? 19.437 10.024 -13.995 1.00 49.66 183 ARG A N 1
ATOM 1460 C CA . ARG A 1 183 ? 18.847 9.701 -12.673 1.00 49.66 183 ARG A CA 1
ATOM 1461 C C . ARG A 1 183 ? 18.249 10.848 -11.847 1.00 49.66 183 ARG A C 1
ATOM 1463 O O . ARG A 1 183 ? 17.838 10.599 -10.719 1.00 49.66 183 ARG A O 1
ATOM 1470 N N . VAL A 1 184 ? 18.166 12.079 -12.344 1.00 48.47 184 VAL A N 1
ATOM 1471 C CA . VAL A 1 184 ? 17.997 13.226 -11.429 1.00 48.47 184 VAL A CA 1
ATOM 1472 C C . VAL A 1 184 ? 16.573 13.812 -11.368 1.00 48.47 184 VAL A C 1
ATOM 1474 O O . VAL A 1 184 ? 16.055 14.351 -12.343 1.00 48.47 184 VAL A O 1
ATOM 1477 N N . SER A 1 185 ? 16.049 13.786 -10.132 1.00 43.62 185 SER A N 1
ATOM 1478 C CA . SER A 1 185 ? 14.981 14.570 -9.480 1.00 43.62 185 SER A CA 1
ATOM 1479 C C . SER A 1 185 ? 13.503 14.195 -9.691 1.00 43.62 185 SER A C 1
ATOM 1481 O O . SER A 1 185 ? 12.893 14.461 -10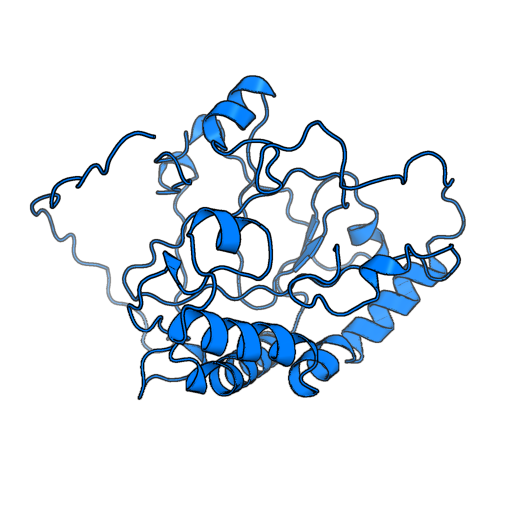.727 1.00 43.62 185 SER A O 1
ATOM 1483 N N . ALA A 1 186 ? 12.894 13.685 -8.610 1.00 41.78 186 ALA A N 1
ATOM 1484 C CA . ALA A 1 186 ? 11.458 13.433 -8.458 1.00 41.78 186 ALA A CA 1
ATOM 1485 C C . ALA A 1 186 ? 10.625 14.693 -8.123 1.00 41.78 186 ALA A C 1
ATOM 1487 O O . ALA A 1 186 ? 9.412 14.591 -7.975 1.00 41.78 186 ALA A O 1
ATOM 1488 N N . PHE A 1 187 ? 11.232 15.885 -8.045 1.00 41.94 187 PHE A N 1
ATOM 1489 C CA . PHE A 1 187 ? 10.527 17.143 -7.776 1.00 41.94 187 PHE A CA 1
ATOM 1490 C C . PHE A 1 187 ? 10.962 18.228 -8.763 1.00 41.94 187 PHE A C 1
ATOM 1492 O O . PHE A 1 187 ? 11.863 19.023 -8.503 1.00 41.94 187 PHE A O 1
ATOM 1499 N N . ASN A 1 188 ? 10.311 18.269 -9.926 1.00 42.06 188 ASN A N 1
ATOM 1500 C CA . ASN A 1 188 ? 10.393 19.415 -10.828 1.00 42.06 188 ASN A CA 1
ATOM 1501 C C . ASN A 1 188 ? 9.152 20.311 -10.659 1.00 42.06 188 ASN A C 1
ATOM 1503 O O . ASN A 1 188 ? 8.096 19.866 -10.211 1.00 42.06 188 ASN A O 1
ATOM 1507 N N . GLN A 1 189 ? 9.262 21.577 -11.070 1.00 43.16 189 GLN A N 1
ATOM 1508 C CA . GLN A 1 189 ? 8.183 22.583 -11.068 1.00 43.16 189 GLN A CA 1
ATOM 1509 C C . GLN A 1 189 ? 6.949 22.209 -11.928 1.00 43.16 189 GLN A C 1
ATOM 1511 O O . GLN A 1 189 ? 6.082 23.050 -12.148 1.00 43.16 189 GLN A O 1
ATOM 1516 N N . LYS A 1 190 ? 6.863 20.981 -12.464 1.00 47.22 190 LYS A N 1
ATOM 1517 C CA . LYS A 1 190 ? 5.763 20.508 -13.319 1.00 47.22 190 LYS A CA 1
ATOM 1518 C C . LYS A 1 190 ? 4.787 19.568 -12.608 1.00 47.22 190 LYS A C 1
ATOM 1520 O O . LYS A 1 190 ? 3.870 19.067 -13.254 1.00 47.22 190 LYS A O 1
ATOM 1525 N N . MET A 1 191 ? 4.970 19.317 -11.313 1.00 51.88 191 MET A N 1
ATOM 1526 C CA . MET A 1 191 ? 3.966 18.643 -10.487 1.00 51.88 191 MET A CA 1
ATOM 1527 C C . MET A 1 191 ? 2.934 19.661 -9.995 1.00 51.88 191 MET A C 1
ATOM 1529 O O . MET A 1 191 ? 3.294 20.767 -9.595 1.00 51.88 191 MET A O 1
ATOM 1533 N N . ASN A 1 192 ? 1.651 19.298 -10.029 1.00 53.72 192 ASN A N 1
ATOM 1534 C CA . ASN A 1 192 ? 0.592 20.134 -9.468 1.00 53.72 192 ASN A CA 1
ATOM 1535 C C . ASN A 1 192 ? 0.773 20.287 -7.951 1.00 53.72 192 ASN A C 1
ATOM 1537 O O . ASN A 1 192 ? 1.387 19.435 -7.298 1.00 53.72 192 ASN A O 1
ATOM 1541 N N . ASP A 1 193 ? 0.175 21.340 -7.388 1.00 51.53 193 ASP A N 1
ATOM 1542 C CA . ASP A 1 193 ? 0.121 21.564 -5.940 1.00 51.53 193 ASP A CA 1
ATOM 1543 C C . ASP A 1 193 ? -0.408 20.284 -5.256 1.00 51.53 193 ASP A C 1
ATOM 1545 O O . ASP A 1 193 ? -1.498 19.811 -5.583 1.00 51.53 193 ASP A O 1
ATOM 1549 N N . GLY A 1 194 ? 0.408 19.654 -4.401 1.00 55.47 194 GLY A N 1
ATOM 1550 C CA . GLY A 1 194 ? 0.136 18.328 -3.820 1.00 55.47 194 GLY A CA 1
ATOM 1551 C C . GLY A 1 194 ? 0.999 17.156 -4.319 1.00 55.47 194 GLY A C 1
ATOM 1552 O O . GLY A 1 194 ? 0.882 16.076 -3.748 1.00 55.47 194 GLY A O 1
ATOM 1553 N N . GLY A 1 195 ? 1.878 17.344 -5.313 1.00 62.19 195 GLY A N 1
ATOM 1554 C CA . GLY A 1 195 ? 2.826 16.309 -5.771 1.00 62.19 195 GLY A CA 1
ATOM 1555 C C . GLY A 1 195 ? 2.265 15.329 -6.811 1.00 62.19 195 GLY A C 1
ATOM 1556 O O . GLY A 1 195 ? 2.755 14.211 -6.937 1.00 62.19 195 GLY A O 1
ATOM 1557 N N . PHE A 1 196 ? 1.225 15.730 -7.549 1.00 65.81 196 PHE A N 1
ATOM 1558 C CA . PHE A 1 196 ? 0.567 14.896 -8.561 1.00 65.81 196 PHE A CA 1
ATOM 1559 C C . PHE A 1 196 ? 0.910 15.351 -9.984 1.00 65.81 196 PHE A C 1
ATOM 1561 O O . PHE A 1 196 ? 0.883 16.545 -10.282 1.00 65.81 196 PHE A O 1
ATOM 1568 N N . LEU A 1 197 ? 1.118 14.400 -10.904 1.00 68.56 197 LEU A N 1
ATOM 1569 C CA . LEU A 1 197 ? 1.234 14.692 -12.343 1.00 68.56 197 LEU A CA 1
ATOM 1570 C C . LEU A 1 197 ? -0.102 15.160 -12.945 1.00 68.56 197 LEU A C 1
ATOM 1572 O O . LEU A 1 197 ? -0.138 16.075 -13.763 1.00 68.56 197 LEU A O 1
ATOM 1576 N N . ASN A 1 198 ? -1.205 14.535 -12.531 1.00 71.31 198 ASN A N 1
ATOM 1577 C CA . ASN A 1 198 ? -2.577 14.963 -12.792 1.00 71.31 198 ASN A CA 1
ATOM 1578 C C . ASN A 1 198 ? -3.476 14.395 -11.680 1.00 71.31 198 ASN A C 1
ATOM 1580 O O . ASN A 1 198 ? -3.231 13.303 -11.164 1.00 71.31 198 ASN A O 1
ATOM 1584 N N . TRP A 1 199 ? -4.499 15.152 -11.307 1.00 68.25 199 TRP A N 1
ATOM 1585 C CA . TRP A 1 199 ? -5.547 14.754 -10.379 1.00 68.25 199 TRP A CA 1
ATOM 1586 C C . TRP A 1 199 ? -6.555 13.780 -11.016 1.00 68.25 199 TRP A C 1
ATOM 1588 O O . TRP A 1 199 ? -7.112 12.932 -10.313 1.00 68.25 199 TRP A O 1
ATOM 1598 N N . ASP A 1 200 ? -6.737 13.854 -12.337 1.00 76.81 200 ASP A N 1
ATOM 1599 C CA . ASP A 1 200 ? -7.585 12.968 -13.126 1.00 76.81 200 ASP A CA 1
ATOM 1600 C C . ASP A 1 200 ? -6.754 11.977 -13.960 1.00 76.81 200 ASP A C 1
ATOM 1602 O O . ASP A 1 200 ? -6.092 12.308 -14.948 1.00 76.81 200 ASP A O 1
ATOM 1606 N N . THR A 1 201 ? -6.815 10.706 -13.563 1.00 72.75 201 THR A N 1
ATOM 1607 C CA . THR A 1 201 ? -6.146 9.604 -14.260 1.00 72.75 201 THR A CA 1
ATOM 1608 C C . THR A 1 201 ? -6.748 9.319 -15.640 1.00 72.75 201 THR A C 1
ATOM 1610 O O . THR A 1 201 ? -6.036 8.832 -16.518 1.00 72.75 201 THR A O 1
ATOM 1613 N N . VAL A 1 202 ? -8.043 9.591 -15.848 1.00 78.31 202 VAL A N 1
ATOM 1614 C CA . VAL A 1 202 ? -8.725 9.384 -17.137 1.00 78.31 202 VAL A CA 1
ATOM 1615 C C . VAL A 1 202 ? -8.228 10.413 -18.141 1.00 78.31 202 VAL A C 1
ATOM 1617 O O . VAL A 1 202 ? -7.681 10.036 -19.181 1.00 78.31 202 VAL A O 1
ATOM 1620 N N . GLU A 1 203 ? -8.324 11.696 -17.782 1.00 79.31 203 GLU A N 1
ATOM 1621 C CA . GLU A 1 203 ? -7.808 12.804 -18.590 1.00 79.31 203 GLU A CA 1
ATOM 1622 C C . GLU A 1 203 ? -6.325 12.595 -18.919 1.00 79.31 203 GLU A C 1
ATOM 1624 O O . GLU A 1 203 ? -5.920 12.679 -20.081 1.00 79.31 203 GLU A O 1
ATOM 1629 N N . TYR A 1 204 ? -5.512 12.240 -17.915 1.00 81.81 204 TYR A N 1
ATOM 1630 C CA . TYR A 1 204 ? -4.092 11.976 -18.122 1.00 81.81 204 TYR A CA 1
ATOM 1631 C C . TYR A 1 204 ? -3.859 10.869 -19.152 1.00 81.81 204 TYR A C 1
ATOM 1633 O O . TYR A 1 204 ? -3.117 11.080 -20.109 1.00 81.81 204 TYR A O 1
ATOM 1641 N N . GLY A 1 205 ? -4.524 9.718 -18.997 1.00 79.44 205 GLY A N 1
ATOM 1642 C CA . GLY A 1 205 ? -4.401 8.587 -19.919 1.00 79.44 205 GLY A CA 1
ATOM 1643 C C . GLY A 1 205 ? -4.811 8.933 -21.354 1.00 79.44 205 GLY A C 1
ATOM 1644 O O . GLY A 1 205 ? -4.164 8.484 -22.301 1.00 79.44 205 GLY A O 1
ATOM 1645 N N . GLN A 1 206 ? -5.851 9.762 -21.525 1.00 82.00 206 GLN A N 1
ATOM 1646 C CA . GLN A 1 206 ? -6.298 10.228 -22.844 1.00 82.00 206 GLN A CA 1
ATOM 1647 C C . GLN A 1 206 ? -5.247 11.146 -23.469 1.00 82.00 206 GLN A C 1
ATOM 1649 O O . GLN A 1 206 ? -4.842 10.935 -24.611 1.00 82.00 206 GLN A O 1
ATOM 1654 N N . LYS A 1 207 ? -4.751 12.115 -22.691 1.00 83.94 207 LYS A N 1
ATOM 1655 C CA . LYS A 1 207 ? -3.743 13.085 -23.124 1.00 83.94 207 LYS A CA 1
ATOM 1656 C C . LYS A 1 207 ? -2.440 12.421 -23.563 1.00 83.94 207 LYS A C 1
ATOM 1658 O O . LYS A 1 207 ? -1.860 12.835 -24.562 1.00 83.94 207 LYS A O 1
ATOM 1663 N N . VAL A 1 208 ? -1.972 11.405 -22.834 1.00 84.94 208 VAL A N 1
ATOM 1664 C CA . VAL A 1 208 ? -0.744 10.672 -23.195 1.00 84.94 208 VAL A CA 1
ATOM 1665 C C . VAL A 1 208 ? -0.983 9.547 -24.206 1.00 84.94 208 VAL A C 1
ATOM 1667 O O . VAL A 1 208 ? -0.025 8.903 -24.628 1.00 84.94 208 VAL A O 1
ATOM 1670 N N . ASN A 1 209 ? -2.242 9.295 -24.581 1.00 85.50 209 ASN A N 1
ATOM 1671 C CA . ASN A 1 209 ? -2.670 8.215 -25.469 1.00 85.50 209 ASN A CA 1
ATOM 1672 C C . ASN A 1 209 ? -2.094 6.839 -25.072 1.00 85.50 209 ASN A C 1
ATOM 1674 O O . ASN A 1 209 ? -1.548 6.100 -25.895 1.00 85.50 209 ASN A O 1
ATOM 1678 N N . ARG A 1 210 ? -2.180 6.500 -23.778 1.00 83.25 210 ARG A N 1
ATOM 1679 C CA . ARG A 1 210 ? -1.733 5.212 -23.222 1.00 83.25 210 ARG A CA 1
ATOM 1680 C C . ARG A 1 210 ? -2.798 4.592 -22.328 1.00 83.25 210 ARG A C 1
ATOM 1682 O O . ARG A 1 210 ? -3.665 5.279 -21.793 1.00 83.25 210 ARG A O 1
ATOM 1689 N N . LYS A 1 211 ? -2.711 3.270 -22.162 1.00 82.31 211 LYS A N 1
ATOM 1690 C CA . LYS A 1 211 ? -3.583 2.509 -21.264 1.00 82.31 211 LYS A CA 1
ATOM 1691 C C . LYS A 1 211 ? -2.972 2.389 -19.872 1.00 82.31 211 LYS A C 1
ATOM 1693 O O . LYS A 1 211 ? -1.769 2.180 -19.735 1.00 82.31 211 LYS A O 1
ATOM 1698 N N . TRP A 1 212 ? -3.825 2.441 -18.859 1.00 84.19 212 TRP A N 1
ATOM 1699 C CA . TRP A 1 212 ? -3.520 2.014 -17.502 1.00 84.19 212 TRP A CA 1
ATOM 1700 C C . TRP A 1 212 ? -3.502 0.491 -17.438 1.00 84.19 212 TRP A C 1
ATOM 1702 O O . TRP A 1 212 ? -4.439 -0.162 -17.891 1.00 84.19 212 TRP A O 1
ATOM 1712 N N . LEU A 1 213 ? -2.449 -0.089 -16.870 1.00 83.75 213 LEU A N 1
ATOM 1713 C CA . LEU A 1 213 ? -2.349 -1.535 -16.689 1.00 83.75 213 LEU A CA 1
ATOM 1714 C C . LEU A 1 213 ? -2.809 -1.903 -15.278 1.00 83.75 213 LEU A C 1
ATOM 1716 O O . LEU A 1 213 ? -2.318 -1.334 -14.304 1.00 83.75 213 LEU A O 1
ATOM 1720 N N . ILE A 1 214 ? -3.743 -2.850 -15.159 1.00 80.56 214 ILE A N 1
ATOM 1721 C CA . ILE A 1 214 ? -4.249 -3.322 -13.865 1.00 80.56 214 ILE A CA 1
ATOM 1722 C C . ILE A 1 214 ? -3.987 -4.814 -13.655 1.00 80.56 214 ILE A C 1
ATOM 1724 O O . ILE A 1 214 ? -4.270 -5.642 -14.517 1.00 80.56 214 ILE A O 1
ATOM 1728 N N . GLY A 1 215 ? -3.459 -5.153 -12.478 1.00 74.88 215 GLY A N 1
ATOM 1729 C CA . GLY A 1 215 ? -3.225 -6.528 -12.040 1.00 74.88 215 GLY A CA 1
ATOM 1730 C C . GLY A 1 215 ? -4.243 -6.997 -10.998 1.00 74.88 215 GLY A C 1
ATOM 1731 O O . GLY A 1 215 ? -4.699 -6.224 -10.152 1.00 74.88 215 GLY A O 1
ATOM 1732 N N . LYS A 1 216 ? -4.575 -8.291 -11.036 1.00 77.44 216 LYS A N 1
ATOM 1733 C CA . LYS A 1 216 ? -5.291 -9.002 -9.964 1.00 77.44 216 LYS A CA 1
ATOM 1734 C C . LYS A 1 216 ? -4.301 -9.508 -8.913 1.00 77.44 216 LYS A C 1
ATOM 1736 O O . LYS A 1 216 ? -3.921 -10.679 -8.943 1.00 77.44 216 LYS A O 1
ATOM 1741 N N . TYR A 1 217 ? -3.918 -8.633 -7.996 1.00 82.31 217 TYR A N 1
ATOM 1742 C CA . TYR A 1 217 ? -3.026 -8.987 -6.896 1.00 82.31 217 TYR A CA 1
ATOM 1743 C C . TYR A 1 217 ? -3.659 -10.038 -5.976 1.00 82.31 217 TYR A C 1
ATOM 1745 O O . TYR A 1 217 ? -4.771 -9.849 -5.484 1.00 82.31 217 TYR A O 1
ATOM 1753 N N . ASP A 1 218 ? -2.924 -11.117 -5.738 1.00 87.25 218 ASP A N 1
ATOM 1754 C CA . ASP A 1 218 ? -3.143 -12.046 -4.635 1.00 87.25 218 ASP A CA 1
ATOM 1755 C C . ASP A 1 218 ? -2.101 -11.774 -3.536 1.00 87.25 218 ASP A C 1
ATOM 1757 O O . ASP A 1 218 ? -1.081 -11.115 -3.756 1.00 87.25 218 ASP A O 1
ATOM 1761 N N . VAL A 1 219 ? -2.363 -12.260 -2.322 1.00 90.38 219 VAL A N 1
ATOM 1762 C CA . VAL A 1 219 ? -1.422 -12.117 -1.203 1.00 90.38 219 VAL A CA 1
ATOM 1763 C C . VAL A 1 219 ? -0.092 -12.783 -1.565 1.00 90.38 219 VAL A C 1
ATOM 1765 O O . VAL A 1 219 ? -0.071 -13.970 -1.883 1.00 90.38 219 VAL A O 1
ATOM 1768 N N . GLY A 1 220 ? 1.002 -12.024 -1.483 1.00 87.44 220 GLY A N 1
ATOM 1769 C CA . GLY A 1 220 ? 2.345 -12.492 -1.836 1.00 87.44 220 GLY A CA 1
ATOM 1770 C C . GLY A 1 220 ? 2.824 -12.081 -3.227 1.00 87.44 220 GLY A C 1
ATOM 1771 O O . GLY A 1 220 ? 3.999 -12.251 -3.541 1.00 87.44 220 GLY A O 1
ATOM 1772 N N . ASP A 1 221 ? 1.951 -11.515 -4.058 1.00 88.56 221 ASP A N 1
ATOM 1773 C CA . ASP A 1 221 ? 2.361 -10.943 -5.336 1.00 88.56 221 ASP A CA 1
ATOM 1774 C C . ASP A 1 221 ? 3.224 -9.694 -5.158 1.00 88.56 221 ASP A C 1
ATOM 1776 O O . ASP A 1 221 ? 2.965 -8.864 -4.285 1.00 88.56 221 ASP A O 1
ATOM 1780 N N . VAL A 1 222 ? 4.186 -9.518 -6.064 1.00 85.88 222 VAL A N 1
ATOM 1781 C CA . VAL A 1 222 ? 5.055 -8.340 -6.120 1.00 85.88 222 VAL A CA 1
ATOM 1782 C C . VAL A 1 222 ? 5.056 -7.781 -7.537 1.00 85.88 222 VAL A C 1
ATOM 1784 O O . VAL A 1 222 ? 5.120 -8.529 -8.514 1.00 85.88 222 VAL A O 1
ATOM 1787 N N . ILE A 1 223 ? 4.973 -6.456 -7.653 1.00 84.94 223 ILE A N 1
ATOM 1788 C CA . ILE A 1 223 ? 5.176 -5.745 -8.914 1.00 84.94 223 ILE A CA 1
ATOM 1789 C C . ILE A 1 223 ? 6.462 -4.933 -8.823 1.00 84.94 223 ILE A C 1
ATOM 1791 O O . ILE A 1 223 ? 6.640 -4.142 -7.904 1.00 84.94 223 ILE A O 1
ATOM 1795 N N . PHE A 1 224 ? 7.350 -5.138 -9.787 1.00 80.88 224 PHE A N 1
ATOM 1796 C CA . PHE A 1 224 ? 8.543 -4.327 -9.962 1.00 80.88 224 PHE A CA 1
ATOM 1797 C C . PHE A 1 224 ? 8.258 -3.268 -11.015 1.00 80.88 224 PHE A C 1
ATOM 1799 O O . PHE A 1 224 ? 7.777 -3.579 -12.108 1.00 80.88 224 PHE A O 1
ATOM 1806 N N . HIS A 1 225 ? 8.575 -2.020 -10.695 1.00 77.94 225 HIS A N 1
ATOM 1807 C CA . HIS A 1 225 ? 8.574 -0.933 -11.657 1.00 77.94 225 HIS A CA 1
ATOM 1808 C C . HIS A 1 225 ? 9.777 -0.027 -11.422 1.00 77.94 225 HIS A C 1
ATOM 1810 O O . HIS A 1 225 ? 10.243 0.147 -10.299 1.00 77.94 225 HIS A O 1
ATOM 1816 N N . ASN A 1 226 ? 10.274 0.571 -12.499 1.00 73.94 226 ASN A N 1
ATOM 1817 C CA . ASN A 1 226 ? 11.288 1.610 -12.396 1.00 73.94 226 ASN A CA 1
ATOM 1818 C C . ASN A 1 226 ? 10.672 2.912 -11.827 1.00 73.94 226 ASN A C 1
ATOM 1820 O O . ASN A 1 226 ? 9.453 3.114 -11.921 1.00 73.94 226 ASN A O 1
ATOM 1824 N N . PRO A 1 227 ? 11.485 3.811 -11.242 1.00 72.69 227 PRO A N 1
ATOM 1825 C CA . PRO A 1 227 ? 10.989 5.038 -10.611 1.00 72.69 227 PRO A CA 1
ATOM 1826 C C . PRO A 1 227 ? 10.361 6.038 -11.594 1.00 72.69 227 PRO A C 1
ATOM 1828 O O . PRO A 1 227 ? 9.605 6.909 -11.176 1.00 72.69 227 PRO A O 1
ATOM 1831 N N . TRP A 1 228 ? 10.622 5.915 -12.899 1.00 68.75 228 TRP A N 1
ATOM 1832 C CA . TRP A 1 228 ? 10.026 6.777 -13.930 1.00 68.75 228 TRP A CA 1
ATOM 1833 C C . TRP A 1 228 ? 8.635 6.320 -14.373 1.00 68.75 228 TRP A C 1
ATOM 1835 O O . TRP A 1 228 ? 7.981 6.992 -15.175 1.00 68.75 228 TRP A O 1
ATOM 1845 N N . MET A 1 229 ? 8.170 5.170 -13.885 1.00 77.12 229 MET A N 1
ATOM 1846 C CA . MET A 1 229 ? 6.875 4.645 -14.267 1.00 77.12 229 MET A CA 1
ATOM 1847 C C . MET A 1 229 ? 5.751 5.449 -13.627 1.00 77.12 229 MET A C 1
ATOM 1849 O O . MET A 1 229 ? 5.614 5.504 -12.404 1.00 77.12 229 MET A O 1
ATOM 1853 N N . VAL A 1 230 ? 4.893 6.016 -14.473 1.00 82.69 230 VAL A N 1
ATOM 1854 C CA . VAL A 1 230 ? 3.652 6.639 -14.019 1.00 82.69 230 VAL A CA 1
ATOM 1855 C C . VAL A 1 230 ? 2.733 5.550 -13.482 1.00 82.69 230 VAL A C 1
ATOM 1857 O O . VAL A 1 230 ? 2.293 4.670 -14.222 1.00 82.69 230 VAL A O 1
ATOM 1860 N N . HIS A 1 231 ? 2.438 5.621 -12.190 1.00 85.06 231 HIS A N 1
ATOM 1861 C CA . HIS A 1 231 ? 1.590 4.667 -11.493 1.00 85.06 231 HIS A CA 1
ATOM 1862 C C . HIS A 1 231 ? 0.561 5.404 -10.632 1.00 85.06 231 HIS A C 1
ATOM 1864 O O . HIS A 1 231 ? 0.743 6.557 -10.245 1.00 85.06 231 HIS A O 1
ATOM 1870 N N . ALA A 1 232 ? -0.557 4.736 -10.367 1.00 81.88 232 ALA A N 1
ATOM 1871 C CA . ALA A 1 232 ? -1.648 5.258 -9.559 1.00 81.88 232 ALA A CA 1
ATOM 1872 C C . ALA A 1 232 ? -2.384 4.105 -8.867 1.00 81.88 232 ALA A C 1
ATOM 1874 O O . ALA A 1 232 ? -2.233 2.935 -9.225 1.00 81.88 232 ALA A O 1
ATOM 1875 N N . SER A 1 233 ? -3.221 4.437 -7.885 1.00 81.69 233 SER A N 1
ATOM 1876 C CA . SER A 1 233 ? -4.127 3.479 -7.254 1.00 81.69 233 SER A CA 1
ATOM 1877 C C . SER A 1 233 ? -5.581 3.910 -7.418 1.00 81.69 233 SER A C 1
ATOM 1879 O O . SER A 1 233 ? -5.897 5.098 -7.445 1.00 81.69 233 SER A O 1
ATOM 1881 N N . CYS A 1 234 ? -6.475 2.932 -7.557 1.00 80.94 234 CYS A N 1
ATOM 1882 C CA . CYS A 1 234 ? -7.914 3.180 -7.594 1.00 80.94 234 CYS A CA 1
ATOM 1883 C C . CYS A 1 234 ? -8.468 3.375 -6.179 1.00 80.94 234 CYS A C 1
ATOM 1885 O O . CYS A 1 234 ? -7.934 2.824 -5.211 1.00 80.94 234 CYS A O 1
ATOM 1887 N N . LYS A 1 235 ? -9.602 4.076 -6.068 1.00 79.69 235 LYS A N 1
ATOM 1888 C CA . LYS A 1 235 ? -10.358 4.139 -4.814 1.00 79.69 235 LYS A CA 1
ATOM 1889 C C . LYS A 1 235 ? -10.773 2.734 -4.387 1.00 79.69 235 LYS A C 1
ATOM 1891 O O . LYS A 1 235 ? -11.364 1.982 -5.162 1.00 79.69 235 LYS A O 1
ATOM 1896 N N . ASN A 1 236 ? -10.527 2.407 -3.123 1.00 85.19 236 ASN A N 1
ATOM 1897 C CA . ASN A 1 236 ? -11.053 1.186 -2.534 1.00 85.19 236 ASN A CA 1
ATOM 1898 C C . ASN A 1 236 ? -12.560 1.350 -2.277 1.00 85.19 236 ASN A C 1
ATOM 1900 O O . ASN A 1 236 ? -12.970 2.126 -1.416 1.00 85.19 236 ASN A O 1
ATOM 1904 N N . LYS A 1 237 ? -13.385 0.635 -3.046 1.00 81.94 237 LYS A N 1
ATOM 1905 C CA . LYS A 1 237 ? -14.852 0.603 -2.914 1.00 81.94 237 LYS A CA 1
ATOM 1906 C C . LYS A 1 237 ? -15.359 -0.754 -2.422 1.00 81.94 237 LYS A C 1
ATOM 1908 O O . LYS A 1 237 ? -16.504 -1.117 -2.682 1.00 81.94 237 LYS A O 1
ATOM 1913 N N . TYR A 1 238 ? -14.501 -1.525 -1.755 1.00 83.94 238 TYR A N 1
ATOM 1914 C CA . TYR A 1 238 ? -14.870 -2.846 -1.267 1.00 83.94 238 TYR A CA 1
ATOM 1915 C C . TYR A 1 238 ? -16.008 -2.746 -0.230 1.00 83.94 238 TYR A C 1
ATOM 1917 O O . TYR A 1 238 ? -15.835 -2.042 0.769 1.00 83.94 238 TYR A O 1
ATOM 1925 N N . PRO A 1 239 ? -17.160 -3.422 -0.427 1.00 83.12 239 PRO A N 1
ATOM 1926 C CA . PRO A 1 239 ? -18.349 -3.217 0.409 1.00 83.12 239 PRO A CA 1
ATOM 1927 C C . PRO A 1 239 ? -18.136 -3.538 1.889 1.00 83.12 239 PRO A C 1
ATOM 1929 O O . PRO A 1 239 ? -18.690 -2.870 2.755 1.00 83.12 239 PRO A O 1
ATOM 1932 N N . GLN A 1 240 ? -17.294 -4.528 2.190 1.00 85.62 240 GLN A N 1
ATOM 1933 C CA . GLN A 1 240 ? -16.977 -4.935 3.560 1.00 85.62 240 GLN A CA 1
ATOM 1934 C C . GLN A 1 240 ? -15.911 -4.039 4.209 1.00 85.62 240 GLN A C 1
ATOM 1936 O O . GLN A 1 240 ? -15.429 -4.355 5.288 1.00 85.62 240 GLN A O 1
ATOM 1941 N N . ARG A 1 241 ? -15.503 -2.940 3.552 1.00 87.75 241 ARG A N 1
ATOM 1942 C CA . ARG A 1 241 ? -14.552 -1.940 4.077 1.00 87.75 241 ARG A CA 1
ATOM 1943 C C . ARG A 1 241 ? -13.176 -2.501 4.445 1.00 87.75 241 ARG A C 1
ATOM 1945 O O . ARG A 1 241 ? -12.410 -1.872 5.170 1.00 87.75 241 ARG A O 1
ATOM 1952 N N . ARG A 1 242 ? -12.837 -3.675 3.911 1.00 91.00 242 ARG A N 1
ATOM 1953 C CA . ARG A 1 242 ? -11.517 -4.291 4.042 1.00 91.00 242 ARG A CA 1
ATOM 1954 C C . ARG A 1 242 ? -10.462 -3.379 3.415 1.00 91.00 242 ARG A C 1
ATOM 1956 O O . ARG A 1 242 ? -10.544 -3.060 2.225 1.00 91.00 242 ARG A O 1
ATOM 1963 N N . MET A 1 243 ? -9.467 -2.960 4.191 1.00 90.69 243 MET A N 1
ATOM 1964 C CA . MET A 1 243 ? -8.381 -2.130 3.677 1.00 90.69 243 MET A CA 1
ATOM 1965 C C . MET A 1 243 ? -7.404 -2.949 2.834 1.00 90.69 243 MET A C 1
ATOM 1967 O O . MET A 1 243 ? -6.943 -4.015 3.252 1.00 90.69 243 MET A O 1
ATOM 1971 N N . ARG A 1 244 ? -7.009 -2.414 1.676 1.00 89.69 244 ARG A N 1
ATOM 1972 C CA . ARG A 1 244 ? -5.848 -2.913 0.933 1.00 89.69 244 ARG A CA 1
ATOM 1973 C C . ARG A 1 244 ? -4.584 -2.362 1.586 1.00 89.69 244 ARG A C 1
ATOM 1975 O O . ARG A 1 244 ? -4.407 -1.149 1.612 1.00 89.69 244 ARG A O 1
ATOM 1982 N N . LEU A 1 245 ? -3.721 -3.250 2.071 1.00 89.94 245 LEU A N 1
ATOM 1983 C CA . LEU A 1 245 ? -2.390 -2.892 2.558 1.00 89.94 245 LEU A CA 1
ATOM 1984 C C . LEU A 1 245 ? -1.371 -3.290 1.494 1.00 89.94 245 LEU A C 1
ATOM 1986 O O . LEU A 1 245 ? -1.428 -4.406 0.980 1.00 89.94 245 LEU A O 1
ATOM 1990 N N . VAL A 1 246 ? -0.482 -2.364 1.161 1.00 89.31 246 VAL A N 1
ATOM 1991 C CA . VAL A 1 246 ? 0.673 -2.586 0.292 1.00 89.31 246 VAL A CA 1
ATOM 1992 C C . VAL A 1 246 ? 1.890 -2.015 0.993 1.00 89.31 246 VAL A C 1
ATOM 1994 O O . VAL A 1 246 ? 1.767 -1.097 1.801 1.00 89.31 246 VAL A O 1
ATOM 1997 N N . THR A 1 247 ? 3.050 -2.556 0.673 1.00 85.06 247 THR A N 1
ATOM 1998 C CA . THR A 1 247 ? 4.327 -2.049 1.149 1.00 85.06 247 THR A CA 1
ATOM 1999 C C . THR A 1 247 ? 5.232 -1.873 -0.066 1.00 85.06 247 THR A C 1
ATOM 2001 O O . THR A 1 247 ? 5.209 -2.699 -0.978 1.00 85.06 247 THR A O 1
ATOM 2004 N N . ASP A 1 248 ? 5.910 -0.729 -0.114 1.00 84.19 248 ASP A N 1
ATOM 2005 C CA . ASP A 1 248 ? 6.636 -0.207 -1.277 1.00 84.19 248 ASP A CA 1
ATOM 2006 C C . ASP A 1 248 ? 8.110 0.006 -0.895 1.00 84.19 248 ASP A C 1
ATOM 2008 O O . ASP A 1 248 ? 8.509 1.127 -0.565 1.00 84.19 248 ASP A O 1
ATOM 2012 N N . PRO A 1 249 ? 8.916 -1.070 -0.822 1.00 79.19 249 PRO A N 1
ATOM 2013 C CA . PRO A 1 249 ? 10.344 -0.949 -0.587 1.00 79.19 249 PRO A CA 1
ATOM 2014 C C . PRO A 1 249 ? 11.020 -0.411 -1.849 1.00 79.19 249 PRO A C 1
ATOM 2016 O O . PRO A 1 249 ? 10.723 -0.824 -2.972 1.00 79.19 249 PRO A O 1
ATOM 2019 N N . ARG A 1 250 ? 11.979 0.493 -1.660 1.00 78.75 250 ARG A N 1
ATOM 2020 C CA . ARG A 1 250 ? 12.760 1.069 -2.755 1.00 78.75 250 ARG A CA 1
ATOM 2021 C C . ARG A 1 250 ? 14.182 0.566 -2.663 1.00 78.75 250 ARG A C 1
ATOM 2023 O O . ARG A 1 250 ? 14.810 0.671 -1.617 1.00 78.75 250 ARG A O 1
ATOM 2030 N N . PHE A 1 251 ? 14.678 0.051 -3.778 1.00 75.12 251 PHE A N 1
ATOM 2031 C CA . PHE A 1 251 ? 16.042 -0.437 -3.885 1.00 75.12 251 PHE A CA 1
ATOM 2032 C C . PHE A 1 251 ? 16.872 0.558 -4.682 1.00 75.12 251 PHE A C 1
ATOM 2034 O O . PHE A 1 251 ? 16.459 1.013 -5.752 1.00 75.12 251 PHE A O 1
ATOM 2041 N N . VAL A 1 252 ? 18.047 0.878 -4.156 1.00 72.62 252 VAL A N 1
ATOM 2042 C CA . VAL A 1 252 ? 19.037 1.740 -4.803 1.00 72.62 252 VAL A CA 1
ATOM 2043 C C . VAL A 1 252 ? 20.326 0.960 -5.024 1.00 72.62 252 VAL A C 1
ATOM 2045 O O . VAL A 1 252 ? 20.585 -0.045 -4.365 1.00 72.62 252 VAL A O 1
ATOM 2048 N N . ASP A 1 253 ? 21.132 1.410 -5.978 1.00 71.81 253 ASP A N 1
ATOM 2049 C CA . ASP A 1 253 ? 22.450 0.833 -6.225 1.00 71.81 253 ASP A CA 1
ATOM 2050 C C . ASP A 1 253 ? 23.421 1.270 -5.122 1.00 71.81 253 ASP A C 1
ATOM 2052 O O . ASP A 1 253 ? 23.792 2.440 -5.042 1.00 71.81 253 ASP A O 1
ATOM 2056 N N . SER A 1 254 ? 23.845 0.318 -4.288 1.00 70.31 254 SER A N 1
ATOM 2057 C CA . SER A 1 254 ? 24.748 0.560 -3.158 1.00 70.31 254 SER A CA 1
ATOM 2058 C C . SER A 1 254 ? 26.139 1.044 -3.575 1.00 70.31 254 SER A C 1
ATOM 2060 O O . SER A 1 254 ? 26.897 1.516 -2.733 1.00 70.31 254 SER A O 1
ATOM 2062 N N . THR A 1 255 ? 26.511 0.901 -4.851 1.00 71.06 255 THR A N 1
ATOM 2063 C CA . THR A 1 255 ? 27.812 1.351 -5.366 1.00 71.06 255 THR A CA 1
ATOM 2064 C C . THR A 1 255 ? 27.816 2.824 -5.782 1.00 71.06 255 THR A C 1
ATOM 2066 O O . THR A 1 255 ? 28.862 3.353 -6.158 1.00 71.06 255 THR A O 1
ATOM 2069 N N . LYS A 1 256 ? 26.660 3.496 -5.716 1.00 71.81 256 LYS A N 1
ATOM 2070 C CA . LYS A 1 256 ? 26.467 4.872 -6.182 1.00 71.81 256 LYS A CA 1
ATOM 2071 C C . LYS A 1 256 ? 26.123 5.814 -5.036 1.00 71.81 256 LYS A C 1
ATOM 2073 O O . LYS A 1 256 ? 25.575 5.365 -4.029 1.00 71.81 256 LYS A O 1
ATOM 2078 N N . PRO A 1 257 ? 26.391 7.125 -5.188 1.00 73.06 257 PRO A N 1
ATOM 2079 C CA . PRO A 1 257 ? 25.870 8.122 -4.267 1.00 73.06 257 PRO A CA 1
ATOM 2080 C C . PRO A 1 257 ? 24.350 7.976 -4.164 1.00 73.06 257 PRO A C 1
ATOM 2082 O O . PRO A 1 257 ? 23.635 8.087 -5.163 1.00 73.06 257 PRO A O 1
ATOM 2085 N N . CYS A 1 258 ? 23.870 7.683 -2.959 1.00 69.31 258 CYS A N 1
ATOM 2086 C CA . CYS A 1 258 ? 22.449 7.694 -2.664 1.00 69.31 258 CYS A CA 1
ATOM 2087 C C . CYS A 1 258 ? 22.041 9.116 -2.290 1.00 69.31 258 CYS A C 1
ATOM 2089 O O . CYS A 1 258 ? 22.788 9.843 -1.638 1.00 69.31 258 CYS A O 1
ATOM 2091 N N . ASP A 1 259 ? 20.842 9.500 -2.699 1.00 67.44 259 ASP A N 1
ATOM 2092 C CA . ASP A 1 259 ? 20.282 10.810 -2.419 1.00 67.44 259 ASP A CA 1
ATOM 2093 C C . ASP A 1 259 ? 19.878 10.853 -0.928 1.00 67.44 259 ASP A C 1
ATOM 2095 O O . ASP A 1 259 ? 18.811 10.380 -0.533 1.00 67.44 259 ASP A O 1
ATOM 2099 N N . GLU A 1 260 ? 20.796 11.333 -0.078 1.00 69.38 260 GLU A N 1
ATOM 2100 C CA . GLU A 1 260 ? 20.722 11.295 1.395 1.00 69.38 260 GLU A CA 1
ATOM 2101 C C . GLU A 1 260 ? 19.394 11.777 2.011 1.00 69.38 260 GLU A C 1
ATOM 2103 O O . GLU A 1 260 ? 18.984 11.208 3.030 1.00 69.38 260 GLU A O 1
ATOM 2108 N N . PRO A 1 261 ? 18.684 12.781 1.451 1.00 67.38 261 PRO A N 1
ATOM 2109 C CA . PRO A 1 261 ? 17.385 13.199 1.973 1.00 67.38 261 PRO A CA 1
ATOM 2110 C C . PRO A 1 261 ? 16.350 12.060 2.006 1.00 67.38 261 PRO A C 1
ATOM 2112 O O . PRO A 1 261 ? 15.564 11.984 2.945 1.00 67.38 261 PRO A O 1
ATOM 2115 N N . TRP A 1 262 ? 16.401 11.121 1.055 1.00 66.50 262 TRP A N 1
ATOM 2116 C CA . TRP A 1 262 ? 15.484 9.974 0.974 1.00 66.50 262 TRP A CA 1
ATOM 2117 C C . TRP A 1 262 ? 15.812 8.838 1.945 1.00 66.50 262 TRP A C 1
ATOM 2119 O O . TRP A 1 262 ? 15.022 7.907 2.090 1.00 66.50 262 TRP A O 1
ATOM 2129 N N . MET A 1 263 ? 16.960 8.916 2.619 1.00 71.25 263 MET A N 1
ATOM 2130 C CA . MET A 1 263 ? 17.384 7.948 3.632 1.00 71.25 263 MET A CA 1
ATOM 2131 C C . MET A 1 263 ? 16.922 8.336 5.042 1.00 71.25 263 MET A C 1
ATOM 2133 O O . MET A 1 263 ? 17.215 7.633 6.009 1.00 71.25 263 MET A O 1
ATOM 2137 N N . LYS A 1 264 ? 16.207 9.458 5.175 1.00 70.06 264 LYS A N 1
ATOM 2138 C CA . LYS A 1 264 ? 15.638 9.930 6.437 1.00 70.06 264 LYS A CA 1
ATOM 2139 C C . LYS A 1 264 ? 14.171 9.529 6.521 1.00 70.06 264 LYS A C 1
ATOM 2141 O O . LYS A 1 264 ? 13.425 9.632 5.551 1.00 70.06 264 LYS A O 1
ATOM 2146 N N . VAL A 1 265 ? 13.749 9.094 7.706 1.00 69.25 265 VAL A N 1
ATOM 2147 C CA . VAL A 1 265 ? 12.325 8.896 7.994 1.00 69.25 265 VAL A CA 1
ATOM 2148 C C . VAL A 1 265 ? 11.641 10.253 7.919 1.00 69.25 265 VAL A C 1
ATOM 2150 O O . VAL A 1 265 ? 12.050 11.180 8.619 1.00 69.25 265 VAL A O 1
ATOM 2153 N N . PHE A 1 266 ? 10.608 10.346 7.082 1.00 69.00 266 PHE A N 1
ATOM 2154 C CA . PHE A 1 266 ? 9.810 11.557 6.935 1.00 69.00 266 PHE A CA 1
ATOM 2155 C C . PHE A 1 266 ? 9.280 12.020 8.294 1.00 69.00 266 PHE A C 1
ATOM 2157 O O . PHE A 1 266 ? 8.652 11.250 9.031 1.00 69.00 266 PHE A O 1
ATOM 2164 N N . ARG A 1 267 ? 9.461 13.304 8.593 1.00 66.88 267 ARG A N 1
ATOM 2165 C CA . ARG A 1 267 ? 8.833 13.987 9.722 1.00 66.88 267 ARG A CA 1
ATOM 2166 C C . ARG A 1 267 ? 8.109 15.231 9.212 1.00 66.88 267 ARG A C 1
ATOM 2168 O O . ARG A 1 267 ? 8.652 15.966 8.398 1.00 66.88 267 ARG A O 1
ATOM 2175 N N . PRO A 1 268 ? 6.888 15.522 9.688 1.00 57.66 268 PRO A N 1
ATOM 2176 C CA . PRO A 1 268 ? 6.209 16.754 9.315 1.00 57.66 268 PRO A CA 1
ATOM 2177 C C . PRO A 1 268 ? 7.130 17.966 9.516 1.00 57.66 268 PRO A C 1
ATOM 2179 O O . PRO A 1 268 ? 7.714 18.114 10.588 1.00 57.66 268 PRO A O 1
ATOM 2182 N N . LEU A 1 269 ? 7.212 18.835 8.501 1.00 53.38 269 LEU A N 1
ATOM 2183 C CA . LEU A 1 269 ? 8.021 20.067 8.487 1.00 53.38 269 LEU A CA 1
ATOM 2184 C C . LEU A 1 269 ? 9.548 19.874 8.352 1.00 53.38 269 LEU A C 1
ATOM 2186 O O . LEU A 1 269 ? 10.285 20.838 8.547 1.00 53.38 269 LEU A O 1
ATOM 2190 N N . ASP A 1 270 ? 10.036 18.686 7.984 1.00 56.47 270 ASP A N 1
ATOM 2191 C CA . ASP A 1 270 ? 11.468 18.434 7.734 1.00 56.47 270 ASP A CA 1
ATOM 2192 C C . ASP A 1 270 ? 11.979 18.928 6.365 1.00 56.47 270 ASP A C 1
ATOM 2194 O O . ASP A 1 270 ? 13.185 18.911 6.111 1.00 56.47 270 ASP A O 1
ATOM 2198 N N . GLY A 1 271 ? 11.077 19.412 5.507 1.00 48.41 271 GLY A N 1
ATOM 2199 C CA . GLY A 1 271 ? 11.406 19.917 4.176 1.00 48.41 271 GLY A CA 1
ATOM 2200 C C . GLY A 1 271 ? 11.573 18.831 3.108 1.00 48.41 271 GLY A C 1
ATOM 2201 O O . GLY A 1 271 ? 12.066 19.161 2.027 1.00 48.41 271 GLY A O 1
ATOM 2202 N N . LEU A 1 272 ? 11.174 17.583 3.401 1.00 45.75 272 LEU A N 1
ATOM 2203 C CA . LEU A 1 272 ? 11.030 16.477 2.444 1.00 45.75 272 LEU A CA 1
ATOM 2204 C C . LEU A 1 272 ? 9.630 16.423 1.807 1.00 45.75 272 LEU A C 1
ATOM 2206 O O . LEU A 1 272 ? 8.636 16.857 2.440 1.00 45.75 272 LEU A O 1
#

Organism: Petromyces alliaceus (NCBI:txid209559)

Secondary structure (DSSP, 8-state):
----------------------TT-TT-------GGG---B-SSSBPPGGGEE-PPEEPS-S-HHHHHT-SS-EEETT-S-HHHHHHHHHHHHHHHGGGT-B-TTS-TTT-BB----GGGSPPSSHHHHHTT-TT-HHHHHHHHHHHHHHH-HHHHHHHSSHHHHHHHHHHHTT-TT--STT---S--TTSBTTTBS-S-HHHHHHHTT-PEE---PPTT-EEE--TT----------TT-BPPP--------TTS---GGGGSPP-TTS--

pLDDT: mean 70.93, std 19.1, range [17.77, 95.69]

Radius of gyration: 20.47 Å; chains: 1; bounding box: 60×51×44 Å

Foldseek 3Di:
DDDDDDDDDPDDDDDDDDPDDDPPCPPDDPDDDQLCRDQFAAPVGGADSVLEAAFDEDEPDDQLLVQQPDQGKYKYAQQDPLVLLLVLQQVLLVLLVVLVQADPPDRSSQRFGNPPDVQLQDADDQSCVVSVCVPVPSSVSNHVSRLVSCVDVSNVCSCPPPSNVSNLVSNQVPPPDDDDVPDDDLDDPCAPRGSHNDSDPNVVCVVVVHHDHDDDDDRNMDMHDHPPDDDDDTDDPDPSRRDDDDDDDDDDHPVDDDPVVVVDRDDPPPVD

Sequence (272 aa):
MTTMVESEVLTSLPTKQQPNLPKDDIYGKYYPTHPKNQRLVSNFGPTIPEQVGLPTTDFQGHPIGNYARAVEPRWVKGLLPKELVLKCRREYSNYMSPSGLFTTGTDPIEGIFSEKDSRKVPPPGNIRRLFGLKDDEESEKYLEFMISAHEAQSYINFWSTDIGQKMEEELSRNAGYLTDEGRVSAFNQKMNDGGFLNWDTVEYGQKVNRKWLIGKYDVGDVIFHNPWMVHASCKNKYPQRRMRLVTDPRFVDSTKPCDEPWMKVFRPLDGL